Protein AF-A0A9D8RBS9-F1 (afdb_monomer_lite)

Sequence (217 aa):
MKRKCLFIVLLALVSQTLHAQKPSIDSVKVCGYYIQEFVKEEIREVYESNLNRKRGKSYKLIIDFSKRDHVVITKLNGEALVKDDVDVLEFNEYIRPCSEESDTILVFPENINASLFKMNGIGIKDLAKLDYTKSNALQFSPYYESKDKKKLFKCFYFEGKATIRDVSSLDSKYNEMLISIFCIGKVSSKRRVMVIEDITYYTPYKLIGSHHVWLPQ

Structure (mmCIF, N/CA/C/O backbone):
data_AF-A0A9D8RBS9-F1
#
_entry.id   AF-A0A9D8RBS9-F1
#
loop_
_atom_site.group_PDB
_atom_site.id
_atom_site.type_symbol
_atom_site.label_atom_id
_atom_site.label_alt_id
_atom_site.label_comp_id
_atom_site.label_asym_id
_atom_site.label_entity_id
_atom_site.label_seq_id
_atom_site.pdbx_PDB_ins_code
_atom_site.Cartn_x
_atom_site.Cartn_y
_atom_site.Cartn_z
_atom_site.occupancy
_atom_site.B_iso_or_equiv
_atom_site.auth_seq_id
_atom_site.auth_comp_id
_atom_site.auth_asym_id
_atom_site.auth_atom_id
_atom_site.pdbx_PDB_model_num
ATOM 1 N N . MET A 1 1 ? 50.192 13.707 -35.565 1.00 49.00 1 MET A N 1
ATOM 2 C CA . MET A 1 1 ? 49.325 12.519 -35.347 1.00 49.00 1 MET A CA 1
ATOM 3 C C . MET A 1 1 ? 48.984 12.235 -33.880 1.00 49.00 1 MET A C 1
ATOM 5 O O . MET A 1 1 ? 47.819 11.983 -33.612 1.00 49.00 1 MET A O 1
ATOM 9 N N . LYS A 1 2 ? 49.915 12.340 -32.915 1.00 49.66 2 LYS A N 1
ATOM 10 C CA . LYS A 1 2 ? 49.686 11.943 -31.503 1.00 49.66 2 LYS A CA 1
ATOM 11 C C . LYS A 1 2 ? 48.545 12.676 -30.759 1.00 49.66 2 LYS A C 1
ATOM 13 O O . LYS A 1 2 ? 47.828 12.046 -29.993 1.00 49.66 2 LYS A O 1
ATOM 18 N N . ARG A 1 3 ? 48.314 13.973 -31.019 1.00 51.59 3 ARG A N 1
ATOM 19 C CA . ARG A 1 3 ? 47.245 14.756 -30.351 1.00 51.59 3 ARG A CA 1
ATOM 20 C C . ARG A 1 3 ? 45.819 14.369 -30.775 1.00 51.59 3 ARG A C 1
ATOM 22 O O . ARG A 1 3 ? 44.909 14.472 -29.964 1.00 51.59 3 ARG A O 1
ATOM 29 N N . LYS A 1 4 ? 45.624 13.895 -32.014 1.00 50.03 4 LYS A N 1
ATOM 30 C CA . LYS A 1 4 ? 44.300 13.482 -32.518 1.00 50.03 4 LYS A CA 1
ATOM 31 C C . LYS A 1 4 ? 43.870 12.127 -31.941 1.00 50.03 4 LYS A C 1
ATOM 33 O O . LYS A 1 4 ? 42.715 11.982 -31.564 1.00 50.03 4 LYS A O 1
ATOM 38 N N . CYS A 1 5 ? 44.803 11.182 -31.777 1.00 53.50 5 CYS A N 1
ATOM 39 C CA . CYS A 1 5 ? 44.513 9.900 -31.121 1.00 53.50 5 CYS A CA 1
ATOM 40 C C . CYS A 1 5 ? 44.144 10.070 -29.643 1.00 53.50 5 CYS A C 1
ATOM 42 O O . CYS A 1 5 ? 43.209 9.427 -29.186 1.00 53.50 5 CYS A O 1
ATOM 44 N N . LEU A 1 6 ? 44.819 10.968 -28.912 1.00 59.16 6 LEU A N 1
ATOM 45 C CA . LEU A 1 6 ? 44.505 11.223 -27.500 1.00 59.16 6 LEU A CA 1
ATOM 46 C C . LEU A 1 6 ? 43.062 11.727 -27.315 1.00 59.16 6 LEU A C 1
ATOM 48 O O . LEU A 1 6 ? 42.370 11.300 -26.398 1.00 59.16 6 LEU A O 1
ATOM 52 N N . PHE A 1 7 ? 42.593 12.590 -28.221 1.00 62.91 7 PHE A N 1
ATOM 53 C CA . PHE A 1 7 ? 41.239 13.148 -28.177 1.00 62.91 7 PHE A CA 1
ATOM 54 C C . PHE A 1 7 ? 40.160 12.099 -28.484 1.00 62.91 7 PHE A C 1
ATOM 56 O O . PHE A 1 7 ? 39.119 12.076 -27.836 1.00 62.91 7 PHE A O 1
ATOM 63 N N . ILE A 1 8 ? 40.430 11.191 -29.428 1.00 66.00 8 ILE A N 1
ATOM 64 C CA . ILE A 1 8 ? 39.529 10.079 -29.773 1.00 66.00 8 ILE A CA 1
ATOM 65 C C . ILE A 1 8 ? 39.437 9.074 -28.618 1.00 66.00 8 ILE A C 1
ATOM 67 O O . ILE A 1 8 ? 38.348 8.606 -28.307 1.00 66.00 8 ILE A O 1
ATOM 71 N N . VAL A 1 9 ? 40.554 8.785 -27.943 1.00 61.38 9 VAL A N 1
ATOM 72 C CA . VAL A 1 9 ? 40.574 7.899 -26.768 1.00 61.38 9 VAL A CA 1
ATOM 73 C C . VAL A 1 9 ? 39.816 8.523 -25.593 1.00 61.38 9 VAL A C 1
ATOM 75 O O . VAL A 1 9 ? 39.040 7.832 -24.942 1.00 61.38 9 VAL A O 1
ATOM 78 N N . LEU A 1 10 ? 39.960 9.833 -25.363 1.00 62.88 10 LEU A N 1
ATOM 79 C CA . LEU A 1 10 ? 39.174 10.565 -24.362 1.00 62.88 10 LEU A CA 1
ATOM 80 C C . LEU A 1 10 ? 37.674 10.562 -24.685 1.00 62.88 10 LEU A C 1
ATOM 82 O O . LEU A 1 10 ? 36.873 10.287 -23.801 1.00 62.88 10 LEU A O 1
ATOM 86 N N . LEU A 1 11 ? 37.285 10.797 -25.941 1.00 58.00 11 LEU A N 1
ATOM 87 C CA . LEU A 1 11 ? 35.885 10.711 -26.376 1.00 58.00 11 LEU A CA 1
ATOM 88 C C . LEU A 1 11 ? 35.319 9.293 -26.246 1.00 58.00 11 LEU A C 1
ATOM 90 O O . LEU A 1 11 ? 34.178 9.135 -25.821 1.00 58.00 11 LEU A O 1
ATOM 94 N N . ALA A 1 12 ? 36.110 8.265 -26.562 1.00 50.97 12 ALA A N 1
ATOM 95 C CA . ALA A 1 12 ? 35.713 6.870 -26.396 1.00 50.97 12 ALA A CA 1
ATOM 96 C C . ALA A 1 12 ? 35.544 6.502 -24.913 1.00 50.97 12 ALA A C 1
ATOM 98 O O . ALA A 1 12 ? 34.554 5.868 -24.560 1.00 50.97 12 ALA A O 1
ATOM 99 N N . LEU A 1 13 ? 36.443 6.963 -24.036 1.00 52.03 13 LEU A N 1
ATOM 100 C CA . LEU A 1 13 ? 36.344 6.773 -22.584 1.00 52.03 13 LEU A CA 1
ATOM 101 C C . LEU A 1 13 ? 35.145 7.520 -21.987 1.00 52.03 13 LEU A C 1
ATOM 103 O O . LEU A 1 13 ? 34.419 6.943 -21.187 1.00 52.03 13 LEU A O 1
ATOM 107 N N . VAL A 1 14 ? 34.885 8.763 -22.412 1.00 50.06 14 VAL A N 1
ATOM 108 C CA . VAL A 1 14 ? 33.704 9.540 -21.989 1.00 50.06 14 VAL A CA 1
ATOM 109 C C . VAL A 1 14 ? 32.410 8.908 -22.511 1.00 50.06 14 VAL A C 1
ATOM 111 O O . VAL A 1 14 ? 31.410 8.856 -21.802 1.00 50.06 14 VAL A O 1
ATOM 114 N N . SER A 1 15 ? 32.418 8.363 -23.730 1.00 45.31 15 SER A N 1
ATOM 115 C CA . SER A 1 15 ? 31.281 7.613 -24.272 1.00 45.31 15 SER A CA 1
ATOM 116 C C . SER A 1 15 ? 31.048 6.306 -23.514 1.00 45.31 15 SER A C 1
ATOM 118 O O . SER A 1 15 ? 29.896 5.934 -23.309 1.00 45.31 15 SER A O 1
ATOM 120 N N . GLN A 1 16 ? 32.109 5.614 -23.088 1.00 40.62 16 GLN A N 1
ATOM 121 C CA . GLN A 1 16 ? 32.013 4.397 -22.280 1.00 40.62 16 GLN A CA 1
ATOM 122 C C . GLN A 1 16 ? 31.529 4.693 -20.858 1.00 40.62 16 GLN A C 1
ATOM 124 O O . GLN A 1 16 ? 30.703 3.941 -20.353 1.00 40.62 16 GLN A O 1
ATOM 129 N N . THR A 1 17 ? 31.943 5.801 -20.235 1.00 46.97 17 THR A N 1
ATOM 130 C CA . THR A 1 17 ? 31.412 6.209 -18.923 1.00 46.97 17 THR A CA 1
ATOM 131 C C . THR A 1 17 ? 29.965 6.699 -19.010 1.00 46.97 17 THR A C 1
ATOM 133 O O . THR A 1 17 ? 29.174 6.382 -18.127 1.00 46.97 17 THR A O 1
ATOM 136 N N . LEU A 1 18 ? 29.572 7.375 -20.096 1.00 37.28 18 LEU A N 1
ATOM 137 C CA . LEU A 1 18 ? 28.174 7.749 -20.364 1.00 37.28 18 LEU A CA 1
ATOM 138 C C . LEU A 1 18 ? 27.280 6.534 -20.667 1.00 37.28 18 LEU A C 1
ATOM 140 O O . LEU A 1 18 ? 26.121 6.520 -20.257 1.00 37.28 18 LEU A O 1
ATOM 144 N N . HIS A 1 19 ? 27.791 5.511 -21.363 1.00 34.78 19 HIS A N 1
ATOM 145 C CA . HIS A 1 19 ? 27.060 4.255 -21.586 1.00 34.78 19 HIS A CA 1
ATOM 146 C C . HIS A 1 19 ? 26.989 3.388 -20.324 1.00 34.78 19 HIS A C 1
ATOM 148 O O . HIS A 1 19 ? 25.939 2.815 -20.052 1.00 34.78 19 HIS A O 1
ATOM 154 N N . ALA A 1 20 ? 28.055 3.342 -19.518 1.00 35.88 20 ALA A N 1
ATOM 155 C CA . ALA A 1 20 ? 28.072 2.632 -18.237 1.00 35.88 20 ALA A CA 1
ATOM 156 C C . ALA A 1 20 ? 27.140 3.265 -17.183 1.00 35.88 20 ALA A C 1
ATOM 158 O O . ALA A 1 20 ? 26.771 2.608 -16.216 1.00 35.88 20 ALA A O 1
ATOM 159 N N . GLN A 1 21 ? 26.728 4.524 -17.378 1.00 38.12 21 GLN A N 1
ATOM 160 C CA . GLN A 1 21 ? 25.772 5.234 -16.521 1.00 38.12 21 GLN A CA 1
ATOM 161 C C . GLN A 1 21 ? 24.308 5.122 -16.961 1.00 38.12 21 GLN A C 1
ATOM 163 O O . GLN A 1 21 ? 23.452 5.759 -16.348 1.00 38.12 21 GLN A O 1
ATOM 168 N N . LYS A 1 22 ? 23.973 4.326 -17.984 1.00 36.97 22 LYS A N 1
ATOM 169 C CA . LYS A 1 22 ? 22.580 3.925 -18.211 1.00 36.97 22 LYS A CA 1
ATOM 170 C C . LYS A 1 22 ? 22.336 2.579 -17.531 1.00 36.97 22 LYS A C 1
ATOM 172 O O . LYS A 1 22 ? 22.494 1.554 -18.192 1.00 36.97 22 LYS A O 1
ATOM 177 N N . PRO A 1 23 ? 21.927 2.541 -16.246 1.00 46.16 23 PRO A N 1
ATOM 178 C CA . PRO A 1 23 ? 21.244 1.356 -15.759 1.00 46.16 23 PRO A CA 1
ATOM 179 C C . PRO A 1 23 ? 20.045 1.144 -16.685 1.00 46.16 23 PRO A C 1
ATOM 181 O O . PRO A 1 23 ? 19.311 2.092 -16.977 1.00 46.16 23 PRO A O 1
ATOM 184 N N . SER A 1 24 ? 19.898 -0.062 -17.223 1.00 47.06 24 SER A N 1
ATOM 185 C CA . SER A 1 24 ? 18.727 -0.469 -17.990 1.00 47.06 24 SER A CA 1
ATOM 186 C C . SER A 1 24 ? 17.493 -0.295 -17.102 1.00 47.06 24 SER A C 1
ATOM 188 O O . SER A 1 24 ? 17.218 -1.107 -16.223 1.00 47.06 24 SER A O 1
ATOM 190 N N . ILE A 1 25 ? 16.802 0.835 -17.262 1.00 55.12 25 ILE A N 1
ATOM 191 C CA . ILE A 1 25 ? 15.503 1.101 -16.647 1.00 55.12 25 ILE A CA 1
ATOM 192 C C . ILE A 1 25 ? 14.499 0.300 -17.471 1.00 55.12 25 ILE A C 1
ATOM 194 O O . ILE A 1 25 ? 13.905 0.819 -18.418 1.00 55.12 25 ILE A O 1
ATOM 198 N N . ASP A 1 26 ? 14.351 -0.979 -17.149 1.00 66.19 26 ASP A N 1
ATOM 199 C CA . ASP A 1 26 ? 13.302 -1.796 -17.741 1.00 66.19 26 ASP A CA 1
ATOM 200 C C . ASP A 1 26 ? 11.998 -1.436 -17.028 1.00 66.19 26 ASP A C 1
ATOM 202 O O . ASP A 1 26 ? 11.706 -1.888 -15.918 1.00 66.19 26 ASP A O 1
ATOM 206 N N . SER A 1 27 ? 11.241 -0.528 -17.646 1.00 80.06 27 SER A N 1
ATOM 207 C CA . SER A 1 27 ? 9.886 -0.216 -17.206 1.00 80.06 27 SER A CA 1
ATOM 208 C C . SER A 1 27 ? 8.988 -1.404 -17.540 1.00 80.06 27 SER A C 1
ATOM 210 O O . SER A 1 27 ? 8.802 -1.750 -18.708 1.00 80.06 27 SER A O 1
ATOM 212 N N . VAL A 1 28 ? 8.434 -2.031 -16.510 1.00 83.62 28 VAL A N 1
ATOM 213 C CA . VAL A 1 28 ? 7.571 -3.210 -16.607 1.00 83.62 28 VAL A CA 1
ATOM 214 C C . VAL A 1 28 ? 6.132 -2.838 -16.286 1.00 83.62 28 VAL A C 1
ATOM 216 O O . VAL A 1 28 ? 5.868 -1.973 -15.448 1.00 83.62 28 VAL A O 1
ATOM 219 N N . LYS A 1 29 ? 5.176 -3.494 -16.948 1.00 87.12 29 LYS A N 1
ATOM 220 C CA . LYS A 1 29 ? 3.760 -3.350 -16.593 1.00 87.12 29 LYS A CA 1
ATOM 221 C C . LYS A 1 29 ? 3.490 -4.144 -15.325 1.00 87.12 29 LYS A C 1
ATOM 223 O O . LYS A 1 29 ? 3.883 -5.305 -15.240 1.00 87.12 29 LYS A O 1
ATOM 228 N N . VAL A 1 30 ? 2.787 -3.543 -14.376 1.00 83.88 30 VAL A N 1
ATOM 229 C CA . VAL A 1 30 ? 2.461 -4.178 -13.097 1.00 83.88 30 VAL A CA 1
ATOM 230 C C . VAL A 1 30 ? 0.994 -3.989 -12.758 1.00 83.88 30 VAL A C 1
ATOM 232 O O . VAL A 1 30 ? 0.408 -2.945 -13.043 1.00 83.88 30 VAL A O 1
ATOM 235 N N . CYS A 1 31 ? 0.413 -5.007 -12.137 1.00 87.00 31 CYS A N 1
ATOM 236 C CA . CYS A 1 31 ? -0.877 -4.919 -11.465 1.00 87.00 31 CYS A CA 1
ATOM 237 C C . CYS A 1 31 ? -0.715 -5.437 -10.041 1.00 87.00 31 CYS A C 1
ATOM 239 O O . CYS A 1 31 ? 0.063 -6.368 -9.810 1.00 87.00 31 CYS A O 1
ATOM 241 N N . GLY A 1 32 ? -1.439 -4.861 -9.092 1.00 84.31 32 GLY A N 1
ATOM 242 C CA . GLY A 1 32 ? -1.266 -5.236 -7.700 1.00 84.31 32 GLY A CA 1
ATOM 243 C C . GLY A 1 32 ? -2.173 -4.500 -6.735 1.00 84.31 32 GLY A C 1
ATOM 244 O O . GLY A 1 32 ? -3.115 -3.816 -7.130 1.00 84.31 32 GLY A O 1
ATOM 245 N N . TYR A 1 33 ? -1.861 -4.659 -5.457 1.00 84.44 33 TYR A N 1
ATOM 246 C CA . TYR A 1 33 ? -2.570 -4.048 -4.349 1.00 84.44 33 TYR A CA 1
ATOM 247 C C . TYR A 1 33 ? -1.610 -3.253 -3.485 1.00 84.44 33 TYR A C 1
ATOM 249 O O . TYR A 1 33 ? -0.511 -3.710 -3.166 1.00 84.44 33 TYR A O 1
ATOM 257 N N . TYR A 1 34 ? -2.057 -2.071 -3.086 1.00 87.06 34 TYR A N 1
ATOM 258 C CA . TYR A 1 34 ? -1.484 -1.359 -1.957 1.00 87.06 34 TYR A CA 1
ATOM 259 C C . TYR A 1 34 ? -2.413 -1.566 -0.763 1.00 87.06 34 TYR A C 1
ATOM 261 O O . TYR A 1 34 ? -3.626 -1.382 -0.891 1.00 87.06 34 TYR A O 1
ATOM 269 N N . ILE A 1 35 ? -1.856 -1.976 0.372 1.00 84.81 35 ILE A N 1
ATOM 270 C CA . ILE A 1 35 ? -2.601 -2.392 1.562 1.00 84.81 35 ILE A CA 1
ATOM 271 C C . ILE A 1 35 ? -2.052 -1.631 2.767 1.00 84.81 35 ILE A C 1
ATOM 273 O O . ILE A 1 35 ? -0.845 -1.608 2.985 1.00 84.81 35 ILE A O 1
ATOM 277 N N . GLN A 1 36 ? -2.941 -1.048 3.564 1.00 87.62 36 GLN A N 1
ATOM 278 C CA . GLN A 1 36 ? -2.629 -0.492 4.877 1.00 87.62 36 GLN A CA 1
ATOM 279 C C . GLN A 1 36 ? -3.292 -1.332 5.950 1.00 87.62 36 GLN A C 1
ATOM 281 O O . GLN A 1 36 ? -4.515 -1.460 5.960 1.00 87.62 36 GLN A O 1
ATOM 286 N N . GLU A 1 37 ? -2.496 -1.868 6.860 1.00 86.31 37 GLU A N 1
ATOM 287 C CA . GLU A 1 37 ? -2.956 -2.598 8.030 1.00 86.31 37 GLU A CA 1
ATOM 288 C C . GLU A 1 37 ? -2.966 -1.691 9.263 1.00 86.31 37 GLU A C 1
ATOM 290 O O . GLU A 1 37 ? -2.031 -0.926 9.492 1.00 86.31 37 GLU A O 1
ATOM 295 N N . PHE A 1 38 ? -4.000 -1.833 10.087 1.00 88.94 38 PHE A N 1
ATOM 296 C CA . PHE A 1 38 ? -4.220 -1.111 11.334 1.00 88.94 38 PHE A CA 1
ATOM 297 C C . PHE A 1 38 ? -4.523 -2.080 12.479 1.00 88.94 38 PHE A C 1
ATOM 299 O O . PHE A 1 38 ? -5.116 -3.148 12.283 1.00 88.94 38 PHE A O 1
ATOM 306 N N . VAL A 1 39 ? -4.177 -1.683 13.704 1.00 89.69 39 VAL A N 1
ATOM 307 C CA . VAL A 1 39 ? -4.688 -2.334 14.918 1.00 89.69 39 VAL A CA 1
ATOM 308 C C . VAL A 1 39 ? -6.158 -1.950 15.088 1.00 89.69 39 VAL A C 1
ATOM 310 O O . VAL A 1 39 ? -6.492 -0.769 15.172 1.00 89.69 39 VAL A O 1
ATOM 313 N N . LYS A 1 40 ? -7.056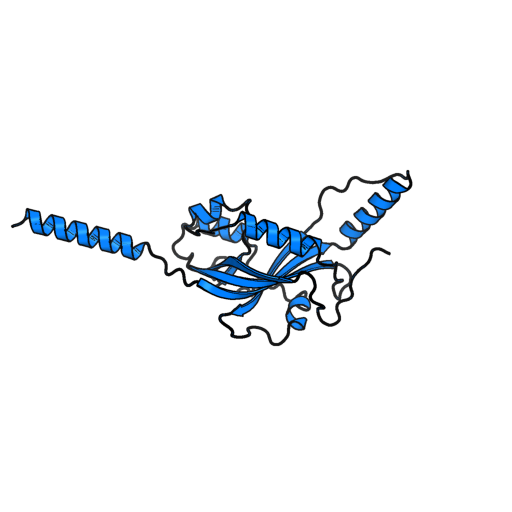 -2.939 15.131 1.00 90.56 40 LYS A N 1
ATOM 314 C CA . LYS A 1 40 ? -8.503 -2.689 15.176 1.00 90.56 40 LYS A CA 1
ATOM 315 C C . LYS A 1 40 ? -8.922 -1.914 16.422 1.00 90.56 40 LYS A C 1
ATOM 317 O O . LYS A 1 40 ? -9.779 -1.038 16.340 1.00 90.56 40 LYS A O 1
ATOM 322 N N . GLU A 1 41 ? -8.334 -2.245 17.562 1.00 89.62 41 GLU A N 1
ATOM 323 C CA . GLU A 1 41 ? -8.608 -1.629 18.855 1.00 89.62 41 GLU A CA 1
ATOM 324 C C . GLU A 1 41 ? -8.324 -0.126 18.821 1.00 89.62 41 GLU A C 1
ATOM 326 O O . GLU A 1 41 ? -9.184 0.651 19.223 1.00 89.62 41 GLU A O 1
ATOM 331 N N . GLU A 1 42 ? -7.199 0.299 18.241 1.00 90.25 42 GLU A N 1
ATOM 332 C CA . GLU A 1 42 ? -6.865 1.723 18.127 1.00 90.25 42 GLU A CA 1
ATOM 333 C C . GLU A 1 42 ? -7.887 2.469 17.247 1.00 90.25 42 GLU A C 1
ATOM 335 O O . GLU A 1 42 ? -8.354 3.554 17.602 1.00 90.25 42 GLU A O 1
ATOM 340 N N . ILE A 1 43 ? -8.305 1.862 16.126 1.00 89.94 43 ILE A N 1
ATOM 341 C CA . ILE A 1 43 ? -9.353 2.425 15.261 1.00 89.94 43 ILE A CA 1
ATOM 342 C C . ILE A 1 43 ? -10.673 2.553 16.032 1.00 89.94 43 ILE A C 1
ATOM 344 O O . ILE A 1 43 ? -11.315 3.606 15.984 1.00 89.94 43 ILE A O 1
ATOM 348 N N . ARG A 1 44 ? -11.074 1.512 16.773 1.00 89.56 44 ARG A N 1
ATOM 349 C CA . ARG A 1 44 ? -12.293 1.521 17.597 1.00 89.56 44 ARG A CA 1
ATOM 350 C C . ARG A 1 44 ? -12.250 2.639 18.639 1.00 89.56 44 ARG A C 1
ATOM 352 O O . ARG A 1 44 ? -13.212 3.400 18.731 1.00 89.56 44 ARG A O 1
ATOM 359 N N . GLU A 1 45 ? -11.142 2.785 19.362 1.00 89.25 45 GLU A N 1
ATOM 360 C CA . GLU A 1 45 ? -10.974 3.836 20.371 1.00 89.25 45 GLU A CA 1
ATOM 361 C C . GLU A 1 45 ? -11.170 5.241 19.782 1.00 89.25 45 GLU A C 1
ATOM 363 O O . GLU A 1 45 ? -11.775 6.106 20.422 1.00 89.25 45 GLU A O 1
ATOM 368 N N . VAL A 1 46 ? -10.744 5.477 18.536 1.00 88.06 46 VAL A N 1
ATOM 369 C CA . VAL A 1 46 ? -11.000 6.761 17.866 1.00 88.06 46 VAL A CA 1
ATOM 370 C C . VAL A 1 46 ? -12.459 6.976 17.529 1.00 88.06 46 VAL A C 1
ATOM 372 O O . VAL A 1 46 ? -12.967 8.087 17.715 1.00 88.06 46 VAL 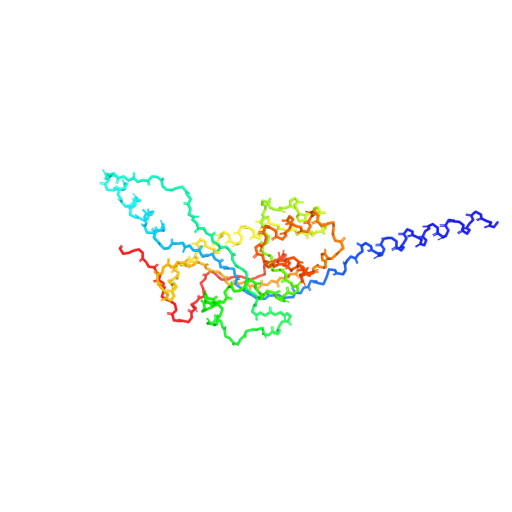A O 1
ATOM 375 N N . TYR A 1 47 ? -13.156 5.949 17.052 1.00 88.19 47 TYR A N 1
ATOM 376 C CA . TYR A 1 47 ? -14.591 6.061 16.817 1.00 88.19 47 TYR A CA 1
ATOM 377 C C . TYR A 1 47 ? -15.341 6.373 18.116 1.00 88.19 47 TYR A C 1
ATOM 379 O O . TYR A 1 47 ? -16.137 7.316 18.150 1.00 88.19 47 TYR A O 1
ATOM 387 N N . GLU A 1 48 ? -15.034 5.658 19.197 1.00 89.75 48 GLU A N 1
ATOM 388 C CA . GLU A 1 48 ? -15.629 5.884 20.516 1.00 89.75 48 GLU A CA 1
ATOM 389 C C . GLU A 1 48 ? -15.322 7.285 21.054 1.00 89.75 48 GLU A C 1
ATOM 391 O O . GLU A 1 48 ? -16.225 7.996 21.503 1.00 89.75 48 GLU A O 1
ATOM 396 N N . SER A 1 49 ? -14.070 7.731 20.945 1.00 89.25 49 SER A N 1
ATOM 397 C CA . SER A 1 49 ? -13.658 9.066 21.373 1.00 89.25 49 SER A CA 1
ATOM 398 C C . SER A 1 49 ? -14.372 10.171 20.583 1.00 89.25 49 SER A C 1
ATOM 400 O O . SER A 1 49 ? -14.902 11.124 21.162 1.00 89.25 49 SER A O 1
ATOM 402 N N . ASN A 1 50 ? -14.492 10.016 19.261 1.00 88.69 50 ASN A N 1
ATOM 403 C CA . ASN A 1 50 ? -15.227 10.947 18.405 1.00 88.69 50 ASN A CA 1
ATOM 404 C C . ASN A 1 50 ? -16.726 10.996 18.737 1.00 88.69 50 ASN A C 1
ATOM 406 O O . ASN A 1 50 ? -17.327 12.076 18.717 1.00 88.69 50 ASN A O 1
ATOM 410 N N . LEU A 1 51 ? -17.335 9.850 19.055 1.00 89.62 51 LEU A N 1
ATOM 411 C CA . LEU A 1 51 ? -18.724 9.776 19.509 1.00 89.62 51 LEU A CA 1
ATOM 412 C C . LEU A 1 51 ? -18.904 10.457 20.866 1.00 89.62 51 LEU A C 1
ATOM 414 O O . LEU A 1 51 ? -19.846 11.232 21.035 1.00 89.62 51 LEU A O 1
ATOM 418 N N . ASN A 1 52 ? -17.997 10.220 21.814 1.00 91.94 52 ASN A N 1
ATOM 419 C CA . ASN A 1 52 ? -18.019 10.868 23.122 1.00 91.94 52 ASN A CA 1
ATOM 420 C C . ASN A 1 52 ? -17.889 12.386 23.000 1.00 91.94 52 ASN A C 1
ATOM 422 O O . ASN A 1 52 ? -18.707 13.099 23.580 1.00 91.94 52 ASN A O 1
ATOM 426 N N . ARG A 1 53 ? -16.971 12.877 22.157 1.00 90.88 53 ARG A N 1
ATOM 427 C CA . ARG A 1 53 ? -16.830 14.308 21.857 1.00 90.88 53 ARG A CA 1
ATOM 428 C C . ARG A 1 53 ? -18.137 14.915 21.348 1.00 90.88 53 ARG A C 1
ATOM 430 O O . ARG A 1 53 ? -18.579 15.936 21.863 1.00 90.88 53 ARG A O 1
ATOM 437 N N . LYS A 1 54 ? -18.792 14.271 20.374 1.00 91.88 54 LYS A N 1
ATOM 438 C CA . LYS A 1 54 ? -20.093 14.726 19.841 1.00 91.88 54 LYS A CA 1
ATOM 439 C C . LYS A 1 54 ? -21.211 14.700 20.888 1.00 91.88 54 LYS A C 1
ATOM 441 O O . LYS A 1 54 ? -22.140 15.491 20.803 1.00 91.88 54 LYS A O 1
ATOM 446 N N . ARG A 1 55 ? -21.126 13.793 21.862 1.00 94.00 55 ARG A N 1
ATOM 447 C CA . ARG A 1 55 ? -22.091 13.636 22.961 1.00 94.00 55 ARG A CA 1
ATOM 448 C C . ARG A 1 55 ? -21.770 14.508 24.183 1.00 94.00 55 ARG A C 1
ATOM 450 O O . ARG A 1 55 ? -22.457 14.375 25.189 1.00 94.00 55 ARG A O 1
ATOM 457 N N . GLY A 1 56 ? -20.727 15.343 24.137 1.00 92.88 56 GLY A N 1
ATOM 458 C CA . GLY A 1 56 ? -20.286 16.150 25.282 1.00 92.88 56 GLY A CA 1
ATOM 459 C C . GLY A 1 56 ? -19.724 15.330 26.451 1.00 92.88 56 GLY A C 1
ATOM 460 O O . GLY A 1 56 ? -19.687 15.810 27.580 1.00 92.88 56 GLY A O 1
ATOM 461 N N . LYS A 1 57 ? -19.314 14.080 26.204 1.00 94.69 57 LYS A N 1
ATOM 462 C CA . LYS A 1 57 ? -18.692 13.195 27.197 1.00 94.69 57 LYS A CA 1
ATOM 463 C C . LYS A 1 57 ? -17.172 13.355 27.188 1.00 94.69 57 LYS A C 1
ATOM 465 O O . LYS A 1 57 ? -16.604 13.832 26.209 1.00 94.69 57 LYS A O 1
ATOM 470 N N . SER A 1 58 ? -16.517 12.900 28.259 1.00 89.44 58 SER A N 1
ATOM 471 C CA . SER A 1 58 ? -15.052 12.808 28.316 1.00 89.44 58 SER A CA 1
ATOM 472 C C . SER A 1 58 ? -14.512 11.963 27.158 1.00 89.44 58 SER A C 1
ATOM 474 O O . SER A 1 58 ? -15.083 10.923 26.820 1.00 89.44 58 SER A O 1
ATOM 476 N N . TYR A 1 59 ? -13.433 12.428 26.534 1.00 89.88 59 TYR A N 1
ATOM 477 C CA . TYR A 1 59 ? -12.855 11.828 25.336 1.00 89.88 59 TYR A CA 1
ATOM 478 C C . TYR A 1 59 ? -11.330 11.990 25.327 1.00 89.88 59 TYR A C 1
ATOM 480 O O . TYR A 1 59 ? -10.782 12.850 26.018 1.00 89.88 59 TYR A O 1
ATOM 488 N N . LYS A 1 60 ? -10.641 11.158 24.539 1.00 84.56 60 LYS A N 1
ATOM 489 C CA . LYS A 1 60 ? -9.181 11.203 24.358 1.00 84.56 60 LYS A CA 1
ATOM 490 C C . LYS A 1 60 ? -8.829 11.728 22.967 1.00 84.56 60 LYS A C 1
ATOM 492 O O . LYS A 1 60 ? -9.379 11.264 21.971 1.00 84.56 60 LYS A O 1
ATOM 497 N N . LEU A 1 61 ? -7.889 12.663 22.876 1.00 77.12 61 LEU A N 1
ATOM 498 C CA . LEU A 1 61 ? -7.303 13.045 21.590 1.00 77.12 61 LEU A CA 1
ATOM 499 C C . LEU A 1 61 ? -6.301 11.966 21.177 1.00 77.12 61 LEU A C 1
ATOM 501 O O . LEU A 1 61 ? -5.215 11.880 21.741 1.00 77.12 61 LEU A O 1
ATOM 505 N N . ILE A 1 62 ? -6.693 11.128 20.224 1.00 76.06 62 ILE A N 1
ATOM 506 C CA . ILE A 1 62 ? -5.815 10.128 19.614 1.00 76.06 62 ILE A CA 1
ATOM 507 C C . ILE A 1 62 ? -5.357 10.722 18.284 1.00 76.06 62 ILE A C 1
ATOM 509 O O . ILE A 1 62 ? -6.192 11.113 17.465 1.00 76.06 62 ILE A O 1
ATOM 513 N N . ILE A 1 63 ? -4.043 10.874 18.134 1.00 66.50 63 ILE A N 1
ATOM 514 C CA . ILE A 1 63 ? -3.428 11.635 17.039 1.00 66.50 63 ILE A CA 1
ATOM 515 C C . ILE A 1 63 ? -2.885 10.690 15.964 1.00 66.50 63 ILE A C 1
ATOM 517 O O . ILE A 1 63 ? -3.059 10.976 14.785 1.00 66.50 63 ILE A O 1
ATOM 521 N N . ASP A 1 64 ? -2.331 9.543 16.367 1.00 73.62 64 ASP A N 1
ATOM 522 C CA . ASP A 1 64 ? -1.710 8.576 15.464 1.00 73.62 64 ASP A CA 1
ATOM 523 C C . ASP A 1 64 ? -2.130 7.139 15.780 1.00 73.62 64 ASP A C 1
ATOM 525 O O . ASP A 1 64 ? -2.394 6.787 16.932 1.00 73.62 64 ASP A O 1
ATOM 529 N N . PHE A 1 65 ? -2.158 6.316 14.730 1.00 79.81 65 PHE A N 1
ATOM 530 C CA . PHE A 1 65 ? -2.398 4.878 14.801 1.00 79.81 65 PHE A CA 1
ATOM 531 C C . PHE A 1 65 ? -1.169 4.121 14.326 1.00 79.81 65 PHE A C 1
ATOM 533 O O . PHE A 1 65 ? -0.500 4.526 13.369 1.00 79.81 65 PHE A O 1
ATOM 540 N N . SER A 1 66 ? -0.940 2.967 14.933 1.00 82.88 66 SER A N 1
ATOM 541 C CA . SER A 1 66 ? 0.011 1.987 14.444 1.00 82.88 66 SER A CA 1
ATOM 542 C C . SER A 1 66 ? -0.479 1.458 13.096 1.00 82.88 66 SER A C 1
ATOM 544 O O . SER A 1 66 ? -1.484 0.744 13.019 1.00 82.88 66 SER A O 1
ATOM 546 N N . LYS A 1 67 ? 0.243 1.798 12.024 1.00 83.56 67 LYS A N 1
ATOM 547 C CA . LYS A 1 67 ? -0.045 1.326 10.665 1.00 83.56 67 LYS A CA 1
ATOM 548 C C . LYS A 1 67 ? 1.145 0.599 10.049 1.00 83.56 67 LYS A C 1
ATOM 550 O O . LYS A 1 67 ? 2.296 0.925 10.342 1.00 83.56 67 LYS A O 1
ATOM 555 N N . ARG A 1 68 ? 0.862 -0.372 9.180 1.00 81.31 68 ARG A N 1
ATOM 556 C CA . ARG A 1 68 ? 1.858 -1.050 8.339 1.00 81.31 68 ARG A CA 1
ATOM 557 C C . ARG A 1 68 ? 1.398 -1.037 6.891 1.00 81.31 68 ARG A C 1
ATOM 559 O O . ARG A 1 68 ? 0.267 -1.419 6.605 1.00 81.31 68 ARG A O 1
ATOM 566 N N . ASP A 1 69 ? 2.280 -0.601 6.003 1.00 81.50 69 ASP A N 1
ATOM 567 C CA . ASP A 1 69 ? 1.992 -0.497 4.578 1.00 81.50 69 ASP A CA 1
ATOM 568 C C . ASP A 1 69 ? 2.621 -1.678 3.826 1.00 81.50 69 ASP A C 1
ATOM 570 O O . ASP A 1 69 ? 3.757 -2.079 4.091 1.00 81.50 69 ASP A O 1
ATOM 574 N N . HIS A 1 70 ? 1.877 -2.235 2.874 1.00 77.12 70 HIS A N 1
ATOM 575 C CA . HIS A 1 70 ? 2.284 -3.381 2.072 1.00 77.12 70 HIS A CA 1
ATOM 576 C C . HIS A 1 70 ? 1.961 -3.154 0.598 1.00 77.12 70 HIS A C 1
ATOM 578 O O . HIS A 1 70 ? 0.941 -2.560 0.242 1.00 77.12 70 HIS A O 1
ATOM 584 N N . VAL A 1 71 ? 2.824 -3.681 -0.268 1.00 78.56 71 VAL A N 1
ATOM 585 C CA . VAL A 1 71 ? 2.625 -3.700 -1.717 1.00 78.56 71 VAL A CA 1
ATOM 586 C C . VAL A 1 71 ? 2.710 -5.140 -2.184 1.00 78.56 71 VAL A C 1
ATOM 588 O O . VAL A 1 71 ? 3.695 -5.821 -1.907 1.00 78.56 71 VAL A O 1
ATOM 591 N N . VAL A 1 72 ? 1.695 -5.592 -2.913 1.00 76.81 72 VAL A N 1
ATOM 592 C CA . VAL A 1 72 ? 1.652 -6.940 -3.483 1.00 76.81 72 VAL A CA 1
ATOM 593 C C . VAL A 1 72 ? 1.447 -6.830 -4.984 1.00 76.81 72 VAL A C 1
ATOM 595 O O . VAL A 1 72 ? 0.466 -6.240 -5.429 1.00 76.81 72 VAL A O 1
ATOM 598 N N . ILE A 1 73 ? 2.358 -7.401 -5.772 1.00 77.25 73 ILE A N 1
ATOM 599 C CA . ILE A 1 73 ? 2.213 -7.489 -7.229 1.00 77.25 73 ILE A CA 1
ATOM 600 C C . ILE A 1 73 ? 1.536 -8.812 -7.573 1.00 77.25 73 ILE A C 1
ATOM 602 O O . ILE A 1 73 ? 2.016 -9.877 -7.198 1.00 77.25 73 ILE A O 1
ATOM 606 N N . THR A 1 74 ? 0.427 -8.738 -8.302 1.00 74.38 74 THR A N 1
ATOM 607 C CA . THR A 1 74 ? -0.351 -9.905 -8.737 1.00 74.38 74 THR A CA 1
ATOM 608 C C . THR A 1 74 ? -0.127 -10.238 -10.201 1.00 74.38 74 THR A C 1
ATOM 610 O O . THR A 1 74 ? -0.289 -11.393 -10.591 1.00 74.38 74 THR A O 1
ATOM 613 N N . LYS A 1 75 ? 0.269 -9.252 -11.019 1.00 76.94 75 LYS A N 1
ATOM 614 C CA . LYS A 1 75 ? 0.638 -9.462 -12.423 1.00 76.94 75 LYS A CA 1
ATOM 615 C C . LYS A 1 75 ? 1.868 -8.652 -12.803 1.00 76.94 75 LYS A C 1
ATOM 617 O O . LYS A 1 75 ? 1.965 -7.475 -12.452 1.00 76.94 75 LYS A O 1
ATOM 622 N N . LEU A 1 76 ? 2.751 -9.259 -13.588 1.00 78.31 76 LEU A N 1
ATOM 623 C CA . LEU A 1 76 ? 3.954 -8.638 -14.137 1.00 78.31 76 LEU A CA 1
ATOM 624 C C . LEU A 1 76 ? 4.001 -8.893 -15.645 1.00 78.31 76 LEU A C 1
ATOM 626 O O . LEU A 1 76 ? 3.933 -10.031 -16.085 1.00 78.31 76 LEU A O 1
ATOM 630 N N . ASN A 1 77 ? 4.063 -7.835 -16.455 1.00 78.12 77 ASN A N 1
ATOM 631 C CA . ASN A 1 77 ? 4.046 -7.911 -17.923 1.00 78.12 77 ASN A CA 1
ATOM 632 C C . ASN A 1 77 ? 2.897 -8.754 -18.520 1.00 78.12 77 ASN A C 1
ATOM 634 O O . ASN A 1 77 ? 3.006 -9.272 -19.626 1.00 78.12 77 ASN A O 1
ATOM 638 N N . GLY A 1 78 ? 1.764 -8.827 -17.818 1.00 74.81 78 GLY A N 1
ATOM 639 C CA . GLY A 1 78 ? 0.594 -9.612 -18.225 1.00 74.81 78 GLY A CA 1
ATOM 640 C C . GLY A 1 78 ? 0.587 -11.050 -17.702 1.00 74.81 78 GLY A C 1
ATOM 641 O O . GLY A 1 78 ? -0.457 -11.694 -17.760 1.00 74.81 78 GLY A O 1
ATOM 642 N N . GLU A 1 79 ? 1.690 -11.527 -17.127 1.00 71.94 79 GLU A N 1
ATOM 643 C CA . GLU A 1 79 ? 1.770 -12.832 -16.474 1.00 71.94 79 GLU A CA 1
ATOM 644 C C . GLU A 1 79 ? 1.248 -12.740 -15.039 1.00 71.94 79 GLU A C 1
ATOM 646 O O . GLU A 1 79 ? 1.624 -11.840 -14.284 1.00 71.94 79 GLU A O 1
ATOM 651 N N . ALA A 1 80 ? 0.356 -13.657 -14.663 1.00 71.38 80 ALA A N 1
ATOM 652 C CA . ALA A 1 80 ? -0.171 -13.741 -13.307 1.00 71.38 80 ALA A CA 1
ATOM 653 C C . ALA A 1 80 ? 0.856 -14.397 -12.372 1.00 71.38 80 ALA A C 1
ATOM 655 O O . ALA A 1 80 ? 1.349 -15.487 -12.650 1.00 71.38 80 ALA A O 1
ATOM 656 N N . LEU A 1 81 ? 1.152 -13.732 -11.254 1.00 66.81 81 LEU A N 1
ATOM 657 C CA . LEU A 1 81 ? 2.048 -14.224 -10.201 1.00 66.81 81 LEU A CA 1
ATOM 658 C C . LEU A 1 81 ? 1.292 -14.961 -9.089 1.00 66.81 81 LEU A C 1
ATOM 660 O O . LEU A 1 81 ? 1.880 -15.747 -8.350 1.00 66.81 81 LEU A O 1
ATOM 664 N N . VAL A 1 82 ? -0.009 -14.698 -8.967 1.00 66.81 82 VAL A N 1
ATOM 665 C CA . VAL A 1 82 ? -0.912 -15.318 -7.991 1.00 66.81 82 VAL A CA 1
ATOM 666 C C . VAL A 1 82 ? -2.075 -15.984 -8.715 1.00 66.81 82 VAL A C 1
ATOM 668 O O . VAL A 1 82 ? -2.443 -15.573 -9.818 1.00 66.81 82 VAL A O 1
ATOM 671 N N . LYS A 1 83 ? -2.635 -17.031 -8.101 1.00 60.50 83 LYS A N 1
ATOM 672 C CA . LYS A 1 83 ? -3.743 -17.795 -8.684 1.00 60.50 83 LYS A CA 1
ATOM 673 C C . LYS A 1 83 ? -5.078 -17.069 -8.537 1.00 60.50 83 LYS A C 1
ATOM 675 O O . LYS A 1 83 ? -5.858 -17.097 -9.485 1.00 60.50 83 LYS A O 1
ATOM 680 N N . ASP A 1 84 ? -5.314 -16.408 -7.402 1.00 65.25 84 ASP A N 1
ATOM 681 C CA . ASP A 1 84 ? -6.527 -15.624 -7.161 1.00 65.25 84 ASP A CA 1
ATOM 682 C C . ASP A 1 84 ? -6.246 -14.362 -6.318 1.00 65.25 84 ASP A C 1
ATOM 684 O O . ASP A 1 84 ? -5.293 -14.298 -5.541 1.00 65.25 84 ASP A O 1
ATOM 688 N N . ASP A 1 85 ? -7.104 -13.352 -6.457 1.00 61.44 85 ASP A N 1
ATOM 689 C CA . ASP A 1 85 ? -7.098 -12.120 -5.663 1.00 61.44 85 ASP A CA 1
ATOM 690 C C . ASP A 1 85 ? -7.449 -12.386 -4.185 1.00 61.44 85 ASP A C 1
ATOM 692 O O . ASP A 1 85 ? -7.108 -11.588 -3.313 1.00 61.44 85 ASP A O 1
ATOM 696 N N . VAL A 1 86 ? -8.125 -13.503 -3.887 1.00 58.53 86 VAL A N 1
ATOM 697 C CA . VAL A 1 86 ? -8.426 -13.940 -2.512 1.00 58.53 86 VAL A CA 1
ATOM 698 C C . VAL A 1 86 ? -7.143 -14.287 -1.760 1.00 58.53 86 VAL A C 1
ATOM 700 O O . VAL A 1 86 ? -6.978 -13.851 -0.619 1.00 58.53 86 VAL A O 1
ATOM 703 N N . ASP A 1 87 ? -6.200 -14.967 -2.421 1.00 57.09 87 ASP A N 1
ATOM 704 C CA . ASP A 1 87 ? -4.917 -15.347 -1.823 1.00 57.09 87 ASP A CA 1
ATOM 705 C C . ASP A 1 87 ? -4.196 -14.106 -1.280 1.00 57.09 87 ASP A C 1
ATOM 707 O O . ASP A 1 87 ? -3.705 -14.133 -0.155 1.00 57.09 87 ASP A O 1
ATOM 711 N N . VAL A 1 88 ? -4.244 -12.987 -2.024 1.00 59.47 88 VAL A N 1
ATOM 712 C CA . VAL A 1 88 ? -3.577 -11.692 -1.754 1.00 59.47 88 VAL A CA 1
ATOM 713 C C . VAL A 1 88 ? -3.881 -11.106 -0.370 1.00 59.47 88 VAL A C 1
ATOM 715 O O . VAL A 1 88 ? -3.022 -10.429 0.191 1.00 59.47 88 VAL A O 1
ATOM 718 N N . LEU A 1 89 ? -5.072 -11.349 0.189 1.00 56.91 89 LEU A N 1
ATOM 719 C CA . LEU A 1 89 ? -5.483 -10.806 1.497 1.00 56.91 89 LEU A CA 1
ATOM 720 C C . LEU A 1 89 ? -5.594 -11.862 2.595 1.00 56.91 89 LEU A C 1
ATOM 722 O O . LEU A 1 89 ? -5.555 -11.522 3.777 1.00 56.91 89 LEU A O 1
ATOM 726 N N . GLU A 1 90 ? -5.628 -13.144 2.226 1.00 54.38 90 GLU A N 1
ATOM 727 C CA . GLU A 1 90 ? -5.351 -14.240 3.158 1.00 54.38 90 GLU A CA 1
ATOM 728 C C . GLU A 1 90 ? -3.863 -14.331 3.545 1.00 54.38 90 GLU A C 1
ATOM 730 O O . GLU A 1 90 ? -3.527 -14.966 4.545 1.00 54.38 90 GLU A O 1
ATOM 735 N N . PHE A 1 91 ? -2.986 -13.610 2.834 1.00 51.56 91 PHE A N 1
ATOM 736 C CA . PHE A 1 91 ? -1.550 -13.427 3.101 1.00 51.56 91 PHE A CA 1
ATOM 737 C C . PHE A 1 91 ? -1.190 -12.845 4.486 1.00 51.56 91 PHE A C 1
ATOM 739 O O . PHE A 1 91 ? -0.031 -12.514 4.717 1.00 51.56 91 PHE A O 1
ATOM 746 N N . ASN A 1 92 ? -2.113 -12.765 5.447 1.00 43.88 92 ASN A N 1
ATOM 747 C CA . ASN A 1 92 ? -1.825 -12.318 6.812 1.00 43.88 92 ASN A CA 1
ATOM 748 C C . ASN A 1 92 ? -1.016 -13.355 7.633 1.00 43.88 92 ASN A C 1
ATOM 750 O O . ASN A 1 92 ? -0.244 -12.976 8.508 1.00 43.88 92 ASN A O 1
ATOM 754 N N . GLU A 1 93 ? -1.069 -14.654 7.300 1.00 38.12 93 GLU A N 1
ATOM 755 C CA . GLU A 1 93 ? -0.124 -15.644 7.868 1.00 38.12 93 GLU A CA 1
ATOM 756 C C . GLU A 1 93 ? 1.258 -15.619 7.180 1.00 38.12 93 GLU A C 1
ATOM 758 O O . GLU A 1 93 ? 2.236 -16.158 7.702 1.00 38.12 93 GLU A O 1
ATOM 763 N N . TYR A 1 94 ? 1.367 -14.941 6.029 1.00 32.78 94 TYR A N 1
ATOM 764 C CA . TYR A 1 94 ? 2.546 -14.940 5.162 1.00 32.78 94 TYR A CA 1
ATOM 765 C C . TYR A 1 94 ? 2.912 -13.559 4.609 1.00 32.78 94 TYR A C 1
ATOM 767 O O . TYR A 1 94 ? 3.524 -13.472 3.544 1.00 32.78 94 TYR A O 1
ATOM 775 N N . ILE A 1 95 ? 2.780 -12.496 5.407 1.00 40.94 95 ILE A N 1
ATOM 776 C CA . ILE A 1 95 ? 3.732 -11.378 5.312 1.00 40.94 95 ILE A CA 1
ATOM 777 C C . ILE A 1 95 ? 5.078 -11.855 5.893 1.00 40.94 95 ILE A C 1
ATOM 779 O O . ILE A 1 95 ? 5.699 -11.224 6.745 1.00 40.94 95 ILE A O 1
ATOM 783 N N . ARG A 1 96 ? 5.570 -13.009 5.412 1.00 36.53 96 ARG A N 1
ATOM 784 C CA . ARG A 1 96 ? 7.001 -13.166 5.214 1.00 36.53 96 ARG A CA 1
ATOM 785 C C . ARG A 1 96 ? 7.356 -12.030 4.262 1.00 36.53 96 ARG A C 1
ATOM 787 O O . ARG A 1 96 ? 6.684 -11.906 3.241 1.00 36.53 96 ARG A O 1
ATOM 794 N N . PRO A 1 97 ? 8.353 -11.200 4.570 1.00 36.28 97 PRO A N 1
ATOM 795 C CA . PRO A 1 97 ? 8.729 -10.065 3.740 1.00 36.28 97 PRO A CA 1
ATOM 796 C C . PRO A 1 97 ? 9.222 -10.565 2.376 1.00 36.28 97 PRO A C 1
ATOM 798 O O . PRO A 1 97 ? 10.424 -10.706 2.214 1.00 36.28 97 PRO A O 1
ATOM 801 N N . CYS A 1 98 ? 8.331 -10.908 1.434 1.00 39.91 98 CYS A N 1
ATOM 802 C CA . CYS A 1 98 ? 8.650 -11.653 0.212 1.00 39.91 98 CYS A CA 1
ATOM 803 C C . CYS A 1 98 ? 9.775 -12.670 0.461 1.00 39.91 98 CYS A C 1
ATOM 805 O O . CYS A 1 98 ? 10.866 -12.456 -0.040 1.00 39.91 98 CYS A O 1
ATOM 807 N N . SER A 1 99 ? 9.552 -13.676 1.316 1.00 39.81 99 SER A N 1
ATOM 808 C CA . SER A 1 99 ? 10.574 -14.632 1.783 1.00 39.81 99 SER A CA 1
ATOM 809 C C . SER A 1 99 ? 11.884 -13.999 2.317 1.00 39.81 99 SER A C 1
ATOM 811 O O . SER A 1 99 ? 12.317 -12.888 2.016 1.00 39.81 99 SER A O 1
ATOM 813 N N . GLU A 1 100 ? 12.623 -14.739 3.124 1.00 44.38 100 GLU A N 1
ATOM 814 C CA . GLU A 1 100 ? 14.013 -14.368 3.420 1.00 44.38 100 GLU A CA 1
ATOM 815 C C . GLU A 1 100 ? 14.922 -14.498 2.164 1.00 44.38 100 GLU A C 1
ATOM 817 O O . GLU A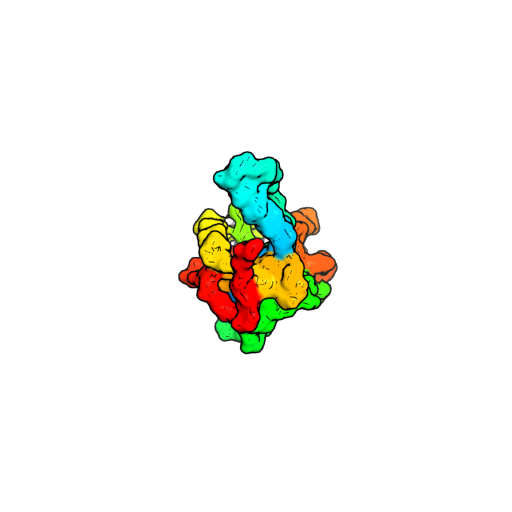 1 100 ? 16.127 -14.258 2.230 1.00 44.38 100 GLU A O 1
ATOM 822 N N . GLU A 1 101 ? 14.332 -14.798 0.995 1.00 45.03 101 GLU A N 1
ATOM 823 C CA . GLU A 1 101 ? 14.994 -15.207 -0.245 1.00 45.03 101 GLU A CA 1
ATOM 824 C C . GLU A 1 101 ? 14.616 -14.375 -1.489 1.00 45.03 101 GLU A C 1
ATOM 826 O O . GLU A 1 101 ? 15.254 -14.558 -2.521 1.00 45.03 101 GLU A O 1
ATOM 831 N N . SER A 1 102 ? 13.627 -13.462 -1.453 1.00 52.78 102 SER A N 1
ATOM 832 C CA . SER A 1 102 ? 13.355 -12.611 -2.630 1.00 52.78 102 SER A CA 1
ATOM 833 C C . SER A 1 102 ? 14.510 -11.654 -2.867 1.00 52.78 102 SER A C 1
ATOM 835 O O . SER A 1 102 ? 14.863 -10.881 -1.976 1.00 52.78 102 SER A O 1
ATOM 837 N N . ASP A 1 103 ? 15.030 -11.645 -4.090 1.00 58.16 103 ASP A N 1
ATOM 838 C CA . ASP A 1 103 ? 16.065 -10.721 -4.541 1.00 58.16 103 ASP A CA 1
ATOM 839 C C . ASP A 1 103 ? 15.530 -9.299 -4.800 1.00 58.16 103 ASP A C 1
ATOM 841 O O . ASP A 1 103 ? 16.327 -8.375 -4.980 1.00 58.16 103 ASP A O 1
ATOM 845 N N . THR A 1 104 ? 14.202 -9.120 -4.801 1.00 62.16 104 THR A N 1
ATOM 846 C CA . THR A 1 104 ? 13.517 -7.894 -5.225 1.00 62.16 104 THR A CA 1
ATOM 847 C C . THR A 1 104 ? 12.681 -7.284 -4.097 1.00 62.16 104 THR A C 1
ATOM 849 O O . THR A 1 104 ? 11.888 -7.965 -3.440 1.00 62.16 104 THR A O 1
ATOM 852 N N . ILE A 1 105 ? 12.851 -5.977 -3.892 1.00 68.69 105 ILE A N 1
ATOM 853 C CA . ILE A 1 105 ? 12.108 -5.137 -2.949 1.00 68.69 105 ILE A CA 1
ATOM 854 C C . ILE A 1 105 ? 11.035 -4.358 -3.709 1.00 68.69 105 ILE A C 1
ATOM 856 O O . ILE A 1 105 ? 11.344 -3.707 -4.704 1.00 68.69 105 ILE A O 1
ATOM 860 N N . LEU A 1 106 ? 9.788 -4.401 -3.241 1.00 72.31 106 LEU A N 1
ATOM 861 C CA . LEU A 1 106 ? 8.667 -3.675 -3.841 1.00 72.31 106 LEU A CA 1
ATOM 862 C C . LEU A 1 106 ? 8.471 -2.327 -3.150 1.00 72.31 106 LEU A C 1
ATOM 864 O O . LEU A 1 106 ? 8.433 -2.260 -1.924 1.00 72.31 106 LEU A O 1
ATOM 868 N N . VAL A 1 107 ? 8.316 -1.262 -3.934 1.00 74.31 107 VAL A N 1
ATOM 869 C CA . VAL A 1 107 ? 8.229 0.106 -3.420 1.00 74.31 107 VAL A CA 1
ATOM 870 C C . VAL A 1 107 ? 7.089 0.865 -4.073 1.00 74.31 107 VAL A C 1
ATOM 872 O O . VAL A 1 107 ? 7.101 1.116 -5.279 1.00 74.31 107 VAL A O 1
ATOM 875 N N . PHE A 1 108 ? 6.149 1.317 -3.246 1.00 79.31 108 PHE A N 1
ATOM 876 C CA . PHE A 1 108 ? 5.236 2.390 -3.611 1.00 79.31 108 PHE A CA 1
ATOM 877 C C . PHE A 1 108 ? 5.839 3.707 -3.113 1.00 79.31 108 PHE A C 1
ATOM 879 O O . PHE A 1 108 ? 5.981 3.888 -1.903 1.00 79.31 108 PHE A O 1
ATOM 886 N N . PRO A 1 109 ? 6.263 4.608 -4.007 1.00 77.94 109 PRO A N 1
ATOM 887 C CA . PRO A 1 109 ? 7.018 5.776 -3.597 1.00 77.94 109 PRO A CA 1
ATOM 888 C C . PRO A 1 109 ? 6.133 6.800 -2.885 1.00 77.94 109 PRO A C 1
ATOM 890 O O . PRO A 1 109 ? 4.944 6.932 -3.174 1.00 77.94 109 PRO A O 1
ATOM 893 N N . GLU A 1 110 ? 6.748 7.549 -1.974 1.00 76.00 110 GLU A N 1
ATOM 894 C CA . GLU A 1 110 ? 6.104 8.633 -1.234 1.00 76.00 110 GLU A CA 1
ATOM 895 C C . GLU A 1 110 ? 6.883 9.932 -1.405 1.00 76.00 110 GLU A C 1
ATOM 897 O O . GLU A 1 110 ? 8.113 9.916 -1.504 1.00 76.00 110 GLU A O 1
ATOM 902 N N . ASN A 1 111 ? 6.189 11.066 -1.391 1.00 75.31 111 ASN A N 1
ATOM 903 C CA . ASN A 1 111 ? 6.772 12.392 -1.570 1.00 75.31 111 ASN A CA 1
ATOM 904 C C . ASN A 1 111 ? 7.771 12.743 -0.462 1.00 75.31 111 ASN A C 1
ATOM 906 O O . ASN A 1 111 ? 8.783 13.387 -0.729 1.00 75.31 111 ASN A O 1
ATOM 910 N N . ILE A 1 112 ? 7.575 12.231 0.758 1.00 73.25 112 ILE A N 1
ATOM 911 C CA . ILE A 1 112 ? 8.566 12.371 1.838 1.00 73.25 112 ILE A CA 1
ATOM 912 C C . ILE A 1 112 ? 9.927 11.747 1.472 1.00 73.25 112 ILE A C 1
ATOM 914 O O . ILE A 1 112 ? 10.967 12.217 1.926 1.00 73.25 112 ILE A O 1
ATOM 918 N N . ASN A 1 113 ? 9.931 10.763 0.567 1.00 73.12 113 ASN A N 1
ATOM 919 C CA . ASN A 1 113 ? 11.117 10.052 0.091 1.00 73.12 113 ASN A CA 1
ATOM 920 C C . ASN A 1 113 ? 11.607 10.554 -1.284 1.00 73.12 113 ASN A C 1
ATOM 922 O O . ASN A 1 113 ? 12.503 9.956 -1.881 1.00 73.12 113 ASN A O 1
ATOM 926 N N . ALA A 1 114 ? 11.059 11.657 -1.811 1.00 75.19 114 ALA A N 1
ATOM 927 C CA . ALA A 1 114 ? 11.392 12.179 -3.143 1.00 75.19 114 ALA A CA 1
ATOM 928 C C . ALA A 1 114 ? 12.896 12.443 -3.333 1.00 75.19 114 ALA A C 1
ATOM 930 O O . ALA A 1 114 ? 13.485 12.101 -4.364 1.00 75.19 114 ALA A O 1
ATOM 931 N N . SER A 1 115 ? 13.523 13.052 -2.323 1.00 74.81 115 SER A N 1
ATOM 932 C CA . SER A 1 115 ? 14.955 13.363 -2.311 1.00 74.81 115 SER A CA 1
ATOM 933 C C . SER A 1 115 ? 15.800 12.094 -2.390 1.00 74.81 115 SER A C 1
ATOM 935 O O . SER A 1 115 ? 16.766 12.048 -3.151 1.00 74.81 115 SER A O 1
ATOM 937 N N . LEU A 1 116 ? 15.390 11.045 -1.677 1.00 73.25 116 LEU A N 1
ATOM 938 C CA . LEU A 1 116 ? 16.051 9.749 -1.658 1.00 73.25 116 LEU A CA 1
ATOM 939 C C . LEU A 1 116 ? 15.996 9.059 -3.022 1.00 73.25 116 LEU A C 1
ATOM 941 O O . LEU A 1 116 ? 17.029 8.599 -3.511 1.00 73.25 116 LEU A O 1
ATOM 945 N N . PHE A 1 117 ? 14.825 9.014 -3.663 1.00 73.44 117 PHE A N 1
ATOM 946 C CA . PHE A 1 117 ? 14.704 8.440 -5.007 1.00 73.44 117 PHE A CA 1
ATOM 947 C C . PHE A 1 117 ? 15.624 9.161 -5.992 1.00 73.44 117 PHE A C 1
ATOM 949 O O . PHE A 1 117 ? 16.403 8.520 -6.701 1.00 73.44 117 PHE A O 1
ATOM 956 N N . LYS A 1 118 ? 15.627 10.498 -5.954 1.00 76.38 118 LYS A N 1
ATOM 957 C CA . LYS A 1 118 ? 16.484 11.323 -6.810 1.00 76.38 118 LYS A CA 1
ATOM 958 C C . LYS A 1 118 ? 17.976 11.069 -6.571 1.00 76.38 118 LYS A C 1
ATOM 960 O O . LYS A 1 118 ? 18.721 10.946 -7.541 1.00 76.38 118 LYS A O 1
ATOM 965 N N . MET A 1 119 ? 18.410 10.967 -5.312 1.00 70.00 119 MET A N 1
ATOM 966 C CA . MET A 1 119 ? 19.807 10.677 -4.950 1.00 70.00 119 MET A CA 1
ATOM 967 C C . MET A 1 119 ? 20.280 9.315 -5.466 1.00 70.00 119 MET A C 1
ATOM 969 O O . MET A 1 119 ? 21.436 9.177 -5.847 1.00 70.00 119 MET A O 1
ATOM 973 N N . ASN A 1 120 ? 19.378 8.337 -5.553 1.00 68.81 120 ASN A N 1
ATOM 974 C CA . ASN A 1 120 ? 19.665 7.001 -6.081 1.00 68.81 120 ASN A CA 1
ATOM 975 C C . ASN A 1 120 ? 19.388 6.883 -7.592 1.00 68.81 120 ASN A C 1
ATOM 977 O O . ASN A 1 120 ? 19.281 5.790 -8.150 1.00 68.81 120 ASN A O 1
ATOM 981 N N . GLY A 1 121 ? 19.242 8.024 -8.274 1.00 68.38 121 GLY A N 1
ATOM 982 C CA . GLY A 1 121 ? 19.015 8.106 -9.711 1.00 68.38 121 GLY A CA 1
ATOM 983 C C . GLY A 1 121 ? 17.641 7.610 -10.167 1.00 68.38 121 GLY A C 1
ATOM 984 O O . GLY A 1 121 ? 17.438 7.492 -11.375 1.00 68.38 121 GLY A O 1
ATOM 985 N N . ILE A 1 122 ? 16.716 7.303 -9.253 1.00 71.94 122 ILE A N 1
ATOM 986 C CA . ILE A 1 122 ? 15.345 6.862 -9.538 1.00 71.94 122 ILE A CA 1
ATOM 987 C C . ILE A 1 122 ? 14.503 8.113 -9.819 1.00 71.94 122 ILE A C 1
ATOM 989 O O . ILE A 1 122 ? 14.140 8.869 -8.919 1.00 71.94 122 ILE A O 1
ATOM 993 N N . GLY A 1 123 ? 14.239 8.363 -11.101 1.00 68.12 123 GLY A N 1
ATOM 994 C CA . GLY A 1 123 ? 13.472 9.517 -11.560 1.00 68.12 123 GLY A CA 1
ATOM 995 C C . GLY A 1 123 ? 11.984 9.205 -11.629 1.00 68.12 123 GLY A C 1
ATOM 996 O O . GLY A 1 123 ? 11.512 8.708 -12.644 1.00 68.12 123 GLY A O 1
ATOM 997 N N . ILE A 1 124 ? 11.242 9.542 -10.577 1.00 73.56 124 ILE A N 1
ATOM 998 C CA . ILE A 1 124 ? 9.782 9.407 -10.554 1.00 73.56 124 ILE A CA 1
ATOM 999 C C . ILE A 1 124 ? 9.181 10.682 -11.144 1.00 73.56 124 ILE A C 1
ATOM 1001 O O . ILE A 1 124 ? 9.344 11.761 -10.576 1.00 73.56 124 ILE A O 1
ATOM 1005 N N . LYS A 1 125 ? 8.523 10.570 -12.304 1.00 72.44 125 LYS A N 1
ATOM 1006 C CA . LYS A 1 125 ? 8.057 11.739 -13.072 1.00 72.44 125 LYS A CA 1
ATOM 1007 C C . LYS A 1 125 ? 7.028 12.589 -12.330 1.00 72.44 125 LYS A C 1
ATOM 1009 O O . LYS A 1 125 ? 7.094 13.808 -12.427 1.00 72.44 125 LYS A O 1
ATOM 1014 N N . ASP A 1 126 ? 6.091 11.957 -11.628 1.00 83.12 126 ASP A N 1
ATOM 1015 C CA . ASP A 1 126 ? 4.990 12.656 -10.963 1.00 83.12 126 ASP A CA 1
ATOM 1016 C C . ASP A 1 126 ? 4.639 11.996 -9.623 1.00 83.12 126 ASP A C 1
ATOM 1018 O O . ASP A 1 126 ? 3.621 11.325 -9.444 1.00 83.12 126 ASP A O 1
ATOM 1022 N N . LEU A 1 127 ? 5.550 12.158 -8.665 1.00 83.69 127 LEU A N 1
ATOM 1023 C CA . LEU A 1 127 ? 5.401 11.603 -7.324 1.00 83.69 127 LEU A CA 1
ATOM 1024 C C . LEU A 1 127 ? 4.210 12.209 -6.566 1.00 83.69 127 LEU A C 1
ATOM 1026 O O . LEU A 1 127 ? 3.552 11.511 -5.800 1.00 83.69 127 LEU A O 1
ATOM 1030 N N . ALA A 1 128 ? 3.893 13.482 -6.821 1.00 84.00 128 ALA A N 1
ATOM 1031 C CA . ALA A 1 128 ? 2.738 14.147 -6.226 1.00 84.00 128 ALA A CA 1
ATOM 1032 C C . ALA A 1 128 ? 1.421 13.506 -6.692 1.00 84.00 128 ALA A C 1
ATOM 1034 O O . ALA A 1 128 ? 0.545 13.240 -5.869 1.00 84.00 128 ALA A O 1
ATOM 1035 N N . LYS A 1 129 ? 1.296 13.189 -7.989 1.00 87.00 129 LYS A N 1
ATOM 1036 C CA . LYS A 1 129 ? 0.150 12.440 -8.521 1.00 87.00 129 LYS A CA 1
ATOM 1037 C C . LYS A 1 129 ? 0.041 11.046 -7.908 1.00 87.00 129 LYS A C 1
ATOM 1039 O O . LYS A 1 129 ? -1.073 10.628 -7.589 1.00 87.00 129 LYS A O 1
ATOM 1044 N N . LEU A 1 130 ? 1.152 10.324 -7.736 1.00 88.31 130 LEU A N 1
ATOM 1045 C CA . LEU A 1 130 ? 1.140 8.995 -7.106 1.00 88.31 130 LEU A CA 1
ATOM 1046 C C . LEU A 1 130 ? 0.653 9.057 -5.657 1.00 88.31 130 LEU A C 1
ATOM 1048 O O . LEU A 1 130 ? -0.229 8.288 -5.276 1.00 88.31 130 LEU A O 1
ATOM 1052 N N . ASP A 1 131 ? 1.169 10.002 -4.874 1.00 87.81 131 ASP A N 1
ATOM 1053 C CA . ASP A 1 131 ? 0.745 10.188 -3.487 1.00 87.81 131 ASP A CA 1
ATOM 1054 C C . ASP A 1 131 ? -0.716 10.614 -3.376 1.00 87.81 131 ASP A C 1
ATOM 1056 O O . ASP A 1 131 ? -1.454 10.074 -2.548 1.00 87.81 131 ASP A O 1
ATOM 1060 N N . TYR A 1 132 ? -1.159 11.532 -4.238 1.00 87.88 132 TYR A N 1
ATOM 1061 C CA . TYR A 1 132 ? -2.563 11.920 -4.314 1.00 87.88 132 TYR A CA 1
ATOM 1062 C C . TYR A 1 132 ? -3.452 10.719 -4.658 1.00 87.88 132 TYR A C 1
ATOM 1064 O O . TYR A 1 132 ? -4.453 10.481 -3.985 1.00 87.88 132 TYR A O 1
ATOM 1072 N N . THR A 1 133 ? -3.060 9.922 -5.657 1.00 89.69 133 THR A N 1
ATOM 1073 C CA . THR A 1 133 ? -3.787 8.716 -6.082 1.00 89.69 133 THR A CA 1
ATOM 1074 C C . THR A 1 133 ? -3.911 7.718 -4.936 1.00 89.69 133 THR A C 1
ATOM 1076 O O . THR A 1 133 ? -5.014 7.267 -4.635 1.00 89.69 133 THR A O 1
ATOM 1079 N N . LYS A 1 134 ? -2.800 7.425 -4.251 1.00 90.50 134 LYS A N 1
ATOM 1080 C CA . LYS A 1 134 ? -2.756 6.540 -3.082 1.00 90.50 134 LYS A CA 1
ATOM 1081 C C . LYS A 1 134 ? -3.672 7.040 -1.966 1.00 90.50 134 LYS A C 1
ATOM 1083 O O . LYS A 1 134 ? -4.526 6.292 -1.499 1.00 90.50 134 LYS A O 1
ATOM 1088 N N . SER A 1 135 ? -3.519 8.302 -1.562 1.00 89.19 135 SER A N 1
ATOM 1089 C CA . SER A 1 135 ? -4.303 8.906 -0.477 1.00 89.19 135 SER A CA 1
ATOM 1090 C C . SER A 1 135 ? -5.802 8.872 -0.779 1.00 89.19 135 SER A C 1
ATOM 1092 O O . SER A 1 135 ? -6.596 8.405 0.038 1.00 89.19 135 SER A O 1
ATOM 1094 N N . ASN A 1 136 ? -6.184 9.274 -1.994 1.00 90.81 136 ASN A N 1
ATOM 1095 C CA . ASN A 1 136 ? -7.576 9.306 -2.420 1.00 90.81 136 ASN A CA 1
ATOM 1096 C C . ASN A 1 136 ? -8.176 7.890 -2.492 1.00 90.81 136 ASN A C 1
ATOM 1098 O O . ASN A 1 136 ? -9.267 7.640 -1.985 1.00 90.81 136 ASN A O 1
ATOM 1102 N N . ALA A 1 137 ? -7.438 6.924 -3.048 1.00 92.06 137 ALA A N 1
ATOM 1103 C CA . ALA A 1 137 ? -7.891 5.540 -3.121 1.00 92.06 137 ALA A CA 1
ATOM 1104 C C . ALA A 1 137 ? -8.101 4.923 -1.723 1.00 92.06 137 ALA A C 1
ATOM 1106 O O . ALA A 1 137 ? -9.122 4.291 -1.456 1.00 92.06 137 ALA A O 1
ATOM 1107 N N . LEU A 1 138 ? -7.179 5.157 -0.788 1.00 90.06 138 LEU A N 1
ATOM 1108 C CA . LEU A 1 138 ? -7.293 4.665 0.589 1.00 90.06 138 LEU A CA 1
ATOM 1109 C C . LEU A 1 138 ? -8.398 5.360 1.384 1.00 90.06 138 LEU A C 1
ATOM 1111 O O . LEU A 1 138 ? -9.038 4.738 2.238 1.00 90.06 138 LEU A O 1
ATOM 1115 N N . GLN A 1 139 ? -8.657 6.638 1.110 1.00 90.19 139 GLN A N 1
ATOM 1116 C CA . GLN A 1 139 ? -9.773 7.356 1.716 1.00 90.19 139 GLN A CA 1
ATOM 1117 C C . GLN A 1 139 ? -11.105 6.673 1.389 1.00 90.19 139 GLN A C 1
ATOM 1119 O O . GLN A 1 139 ? -11.934 6.504 2.285 1.00 90.19 139 GLN A O 1
ATOM 1124 N N . PHE A 1 140 ? -11.278 6.240 0.139 1.00 89.25 140 PHE A N 1
ATOM 1125 C CA . PHE A 1 140 ? -12.491 5.572 -0.327 1.00 89.25 140 PHE A CA 1
ATOM 1126 C C . PHE A 1 140 ? -12.54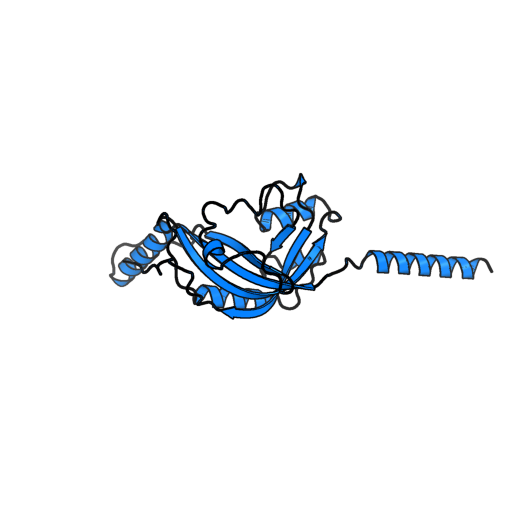1 4.073 -0.013 1.00 89.25 140 PHE A C 1
ATOM 1128 O O . PHE A 1 140 ? -13.639 3.529 0.095 1.00 89.25 140 PHE A O 1
ATOM 1135 N N . SER A 1 141 ? -11.401 3.409 0.202 1.00 89.19 141 SER A N 1
ATOM 1136 C CA . SER A 1 141 ? -11.386 2.008 0.637 1.00 89.19 141 SER A CA 1
ATOM 1137 C C . SER A 1 141 ? -12.138 1.840 1.965 1.00 89.19 141 SER A C 1
ATOM 1139 O O . SER A 1 141 ? -11.815 2.532 2.944 1.00 89.19 141 SER A O 1
ATOM 1141 N N . PRO A 1 142 ? -13.080 0.880 2.056 1.00 88.62 142 PRO A N 1
ATOM 1142 C CA . PRO A 1 142 ? -13.645 0.493 3.338 1.00 88.62 142 PRO A CA 1
ATOM 1143 C C . PRO A 1 142 ? -12.572 -0.182 4.201 1.00 88.62 142 PRO A C 1
ATOM 1145 O O . PRO A 1 142 ? -11.515 -0.584 3.706 1.00 88.62 142 PRO A O 1
ATOM 1148 N N . TYR A 1 143 ? -12.858 -0.305 5.496 1.00 88.88 143 TYR A N 1
ATOM 1149 C CA . TYR A 1 143 ? -12.102 -1.200 6.361 1.00 88.88 143 TYR A CA 1
ATOM 1150 C C . TYR A 1 143 ? -12.592 -2.625 6.148 1.00 88.88 143 TYR A C 1
ATOM 1152 O O . TYR A 1 143 ? -13.789 -2.890 6.238 1.00 88.88 143 TYR A O 1
ATOM 1160 N N . TYR A 1 144 ? -11.668 -3.538 5.906 1.00 86.75 144 TYR A N 1
ATOM 1161 C CA . TYR A 1 144 ? -11.913 -4.970 5.898 1.00 86.75 144 TYR A CA 1
ATOM 1162 C C . TYR A 1 144 ? -11.370 -5.574 7.189 1.00 86.75 144 TYR A C 1
ATOM 1164 O O . TYR A 1 144 ? -10.308 -5.177 7.672 1.00 86.75 144 TYR A O 1
ATOM 1172 N N . GLU A 1 145 ? -12.109 -6.516 7.763 1.00 86.56 145 GLU A N 1
ATOM 1173 C CA . GLU A 1 145 ? -11.687 -7.232 8.965 1.00 86.56 145 GLU A CA 1
ATOM 1174 C C . GLU A 1 145 ? -10.788 -8.420 8.602 1.00 86.56 145 GLU A C 1
ATOM 1176 O O . GLU A 1 145 ? -11.126 -9.210 7.719 1.00 86.56 145 GLU A O 1
ATOM 1181 N N . SER A 1 146 ? -9.650 -8.563 9.287 1.00 81.81 146 SER A N 1
ATOM 1182 C CA . SER A 1 146 ? -8.802 -9.755 9.171 1.00 81.81 146 SER A CA 1
ATOM 1183 C C . SER A 1 146 ? -9.510 -11.005 9.704 1.00 81.81 146 SER A C 1
ATOM 1185 O O . SER A 1 146 ? -10.390 -10.926 10.561 1.00 81.81 146 SER A O 1
ATOM 1187 N N . LYS A 1 147 ? -9.074 -12.196 9.271 1.00 77.31 147 LYS A N 1
ATOM 1188 C CA . LYS A 1 147 ? -9.627 -13.478 9.752 1.00 77.31 147 LYS A CA 1
ATOM 1189 C C . LYS A 1 147 ? -9.578 -13.634 11.279 1.00 77.31 147 LYS A C 1
ATOM 1191 O O . LYS A 1 147 ? -10.520 -14.155 11.871 1.00 77.31 147 LYS A O 1
ATOM 1196 N N . ASP A 1 148 ? -8.509 -13.157 11.921 1.00 79.94 148 ASP A N 1
ATOM 1197 C CA . ASP A 1 148 ? -8.336 -13.199 13.381 1.00 79.94 148 ASP A CA 1
ATOM 1198 C C . ASP A 1 148 ? -9.107 -12.094 14.132 1.00 79.94 148 ASP A C 1
ATOM 1200 O O . ASP A 1 148 ? -9.121 -12.076 15.363 1.00 79.94 148 ASP A O 1
ATOM 1204 N N . LYS A 1 149 ? -9.759 -11.183 13.396 1.00 82.81 149 LYS A N 1
ATOM 1205 C CA . LYS A 1 149 ? -10.562 -10.055 13.887 1.00 82.81 149 LYS A CA 1
ATOM 1206 C C . LYS A 1 149 ? -9.820 -9.046 14.763 1.00 82.81 149 LYS A C 1
ATOM 1208 O O . LYS A 1 149 ? -10.488 -8.247 15.426 1.00 82.81 149 LYS A O 1
ATOM 1213 N N . LYS A 1 150 ? -8.483 -9.063 14.769 1.00 86.12 150 LYS A N 1
ATOM 1214 C CA . LYS A 1 150 ? -7.627 -8.126 15.526 1.00 86.12 150 LYS A CA 1
ATOM 1215 C C . LYS A 1 150 ? -7.091 -6.985 14.670 1.00 86.12 150 LYS A C 1
ATOM 1217 O O . LYS A 1 150 ? -6.643 -5.963 15.191 1.00 86.12 150 LYS A O 1
ATOM 1222 N N . LYS A 1 151 ? -7.101 -7.152 13.351 1.00 87.75 151 LYS A N 1
ATOM 1223 C CA . LYS A 1 151 ? -6.597 -6.164 12.403 1.00 87.75 151 LYS A CA 1
ATOM 1224 C C . LYS A 1 151 ? -7.717 -5.677 11.506 1.00 87.75 151 LYS A C 1
ATOM 1226 O O . LYS A 1 151 ? -8.664 -6.400 11.193 1.00 87.75 151 LYS A O 1
ATOM 1231 N N . LEU A 1 152 ? -7.585 -4.426 11.096 1.00 88.81 152 LEU A N 1
ATOM 1232 C CA . LEU A 1 152 ? -8.357 -3.865 10.001 1.00 88.81 152 LEU A CA 1
ATOM 1233 C C . LEU A 1 152 ? -7.391 -3.522 8.887 1.00 88.81 152 LEU A C 1
ATOM 1235 O O . LEU A 1 152 ? -6.280 -3.076 9.161 1.00 88.81 152 LEU A O 1
ATOM 1239 N N . PHE A 1 153 ? -7.811 -3.676 7.642 1.00 87.25 153 PHE A N 1
ATOM 1240 C CA . PHE A 1 153 ? -7.014 -3.205 6.525 1.00 87.25 153 PHE A CA 1
ATOM 1241 C C . PHE A 1 153 ? -7.839 -2.399 5.535 1.00 87.25 153 PHE A C 1
ATOM 1243 O O . PHE A 1 153 ? -9.037 -2.617 5.358 1.00 87.25 153 PHE A O 1
ATOM 1250 N N . LYS A 1 154 ? -7.174 -1.440 4.902 1.00 89.38 154 LYS A N 1
ATOM 1251 C CA . LYS A 1 154 ? -7.654 -0.725 3.724 1.00 89.38 154 LYS A CA 1
ATOM 1252 C C . LYS A 1 154 ? -6.779 -1.111 2.551 1.00 89.38 154 LYS A C 1
ATOM 1254 O O . LYS A 1 154 ? -5.582 -1.314 2.726 1.00 89.38 154 LYS A O 1
ATOM 1259 N N . CYS A 1 155 ? -7.340 -1.180 1.358 1.00 88.06 155 CYS A N 1
ATOM 1260 C CA . CYS A 1 155 ? -6.553 -1.496 0.181 1.00 88.06 155 CYS A CA 1
ATOM 1261 C C . CYS A 1 155 ? -7.179 -0.938 -1.087 1.00 88.06 155 CYS A C 1
ATOM 1263 O O . CYS A 1 155 ? -8.395 -0.791 -1.186 1.00 88.06 155 CYS A O 1
ATOM 1265 N N . PHE A 1 156 ? -6.345 -0.703 -2.089 1.00 90.38 156 PHE A N 1
ATOM 1266 C CA . PHE A 1 156 ? -6.809 -0.448 -3.444 1.00 90.38 156 PHE A CA 1
ATOM 1267 C C . PHE A 1 156 ? -6.013 -1.287 -4.430 1.00 90.38 156 PHE A C 1
ATOM 1269 O O . PHE A 1 156 ? -4.833 -1.579 -4.218 1.00 90.38 156 PHE A O 1
ATOM 1276 N N . TYR A 1 157 ? -6.679 -1.662 -5.514 1.00 89.75 157 TYR A N 1
ATOM 1277 C CA . TYR A 1 157 ? -6.035 -2.307 -6.647 1.00 89.75 157 TYR A CA 1
ATOM 1278 C C . TYR A 1 157 ? -5.515 -1.242 -7.608 1.00 89.75 157 TYR A C 1
ATOM 1280 O O . TYR A 1 157 ? -6.186 -0.230 -7.827 1.00 89.75 157 TYR A O 1
ATOM 1288 N N . PHE A 1 158 ? -4.349 -1.477 -8.199 1.00 91.06 158 PHE A N 1
ATOM 1289 C CA . PHE A 1 158 ? -3.744 -0.597 -9.189 1.00 91.06 158 PHE A CA 1
ATOM 1290 C C . PHE A 1 158 ? -3.226 -1.370 -10.399 1.00 91.06 158 PHE A C 1
ATOM 1292 O O . PHE A 1 158 ? -2.784 -2.515 -10.296 1.00 91.06 158 PHE A O 1
ATOM 1299 N N . GLU A 1 159 ? -3.221 -0.686 -11.538 1.00 93.06 159 GLU A N 1
ATOM 1300 C CA . GLU A 1 159 ? -2.518 -1.068 -12.757 1.00 93.06 159 GLU A CA 1
ATOM 1301 C C . GLU A 1 159 ? -1.631 0.090 -13.184 1.00 93.06 159 GLU A C 1
ATOM 1303 O O . GLU A 1 159 ? -2.027 1.261 -13.127 1.00 93.06 159 GLU A O 1
ATOM 1308 N N . GLY A 1 160 ? -0.423 -0.230 -13.622 1.00 91.81 160 GLY A N 1
ATOM 1309 C CA . GLY A 1 160 ? 0.535 0.801 -13.952 1.00 91.81 160 GLY A CA 1
ATOM 1310 C C . GLY A 1 160 ? 1.867 0.266 -14.430 1.00 91.81 160 GLY A C 1
ATOM 1311 O O . GLY A 1 160 ? 1.966 -0.800 -15.048 1.00 91.81 160 GLY A O 1
ATOM 1312 N N . LYS A 1 161 ? 2.903 1.053 -14.157 1.00 89.88 161 LYS A N 1
ATOM 1313 C CA . LYS A 1 161 ? 4.280 0.744 -14.521 1.00 89.88 161 LYS A CA 1
ATOM 1314 C C . LYS A 1 161 ? 5.180 0.832 -13.309 1.00 89.88 161 LYS A C 1
ATOM 1316 O O . LYS A 1 161 ? 5.020 1.720 -12.472 1.00 89.88 161 LYS A O 1
ATOM 1321 N N . ALA A 1 162 ? 6.149 -0.065 -13.262 1.00 84.06 162 ALA A N 1
ATOM 1322 C CA . ALA A 1 162 ? 7.224 -0.018 -12.298 1.00 84.06 162 ALA A CA 1
ATOM 1323 C C . ALA A 1 162 ? 8.569 -0.021 -13.011 1.00 84.06 162 ALA A C 1
ATOM 1325 O O . ALA A 1 162 ? 8.710 -0.620 -14.074 1.00 84.06 162 ALA A O 1
ATOM 1326 N N . THR A 1 163 ? 9.558 0.615 -12.406 1.00 82.75 163 THR A N 1
ATOM 1327 C CA . THR A 1 163 ? 10.953 0.483 -12.815 1.00 82.75 163 THR A CA 1
ATOM 1328 C C . THR A 1 163 ? 11.645 -0.495 -11.900 1.00 82.75 163 THR A C 1
ATOM 1330 O O . THR A 1 163 ? 11.585 -0.354 -10.678 1.00 82.75 163 THR A O 1
ATOM 1333 N N . ILE A 1 164 ? 12.344 -1.455 -12.497 1.00 77.06 164 ILE A N 1
ATOM 1334 C CA . ILE A 1 164 ? 13.235 -2.355 -11.774 1.00 77.06 164 ILE A CA 1
ATOM 1335 C C . ILE A 1 164 ? 14.647 -1.782 -11.842 1.00 77.06 164 ILE A C 1
ATOM 1337 O O . ILE A 1 164 ? 15.146 -1.442 -12.914 1.00 77.06 164 ILE A O 1
ATOM 1341 N N . ARG A 1 165 ? 15.293 -1.664 -10.685 1.00 74.88 165 ARG A N 1
ATOM 1342 C CA . ARG A 1 165 ? 16.672 -1.200 -10.551 1.00 74.88 165 ARG A CA 1
ATOM 1343 C C . ARG A 1 165 ? 17.495 -2.216 -9.803 1.00 74.88 165 ARG A C 1
ATOM 1345 O O . ARG A 1 165 ? 17.092 -2.658 -8.733 1.00 74.88 165 ARG A O 1
ATOM 1352 N N . ASP A 1 166 ? 18.662 -2.524 -10.344 1.00 72.62 166 ASP A N 1
ATOM 1353 C CA . ASP A 1 166 ? 19.704 -3.182 -9.574 1.00 72.62 166 ASP A CA 1
ATOM 1354 C C . ASP A 1 166 ? 20.316 -2.166 -8.601 1.00 72.62 166 ASP A C 1
ATOM 1356 O O . ASP A 1 166 ? 20.718 -1.069 -8.996 1.00 72.62 166 ASP A O 1
ATOM 1360 N N . VAL A 1 167 ? 20.321 -2.515 -7.320 1.00 69.94 167 VAL A N 1
ATOM 1361 C CA . VAL A 1 167 ? 20.886 -1.707 -6.235 1.00 69.94 167 VAL A CA 1
ATOM 1362 C C . VAL A 1 167 ? 22.187 -2.301 -5.700 1.00 69.94 167 VAL A C 1
ATOM 1364 O O . VAL A 1 167 ? 22.805 -1.727 -4.804 1.00 69.94 167 VAL A O 1
ATOM 1367 N N . SER A 1 168 ? 22.681 -3.399 -6.284 1.00 65.19 168 SER A N 1
ATOM 1368 C CA . SER A 1 168 ? 23.952 -4.009 -5.884 1.00 65.19 168 SER A CA 1
ATOM 1369 C C . SER A 1 168 ? 25.153 -3.077 -6.064 1.00 65.19 168 SER A C 1
ATOM 1371 O O . SER A 1 168 ? 26.182 -3.282 -5.429 1.00 65.19 168 SER A O 1
ATOM 1373 N N . SER A 1 169 ? 25.045 -2.078 -6.945 1.00 59.34 169 SER A N 1
ATOM 1374 C CA . SER A 1 169 ? 26.097 -1.092 -7.218 1.00 59.34 169 SER A CA 1
ATOM 1375 C C . SER A 1 169 ? 25.978 0.202 -6.406 1.00 59.34 169 SER A C 1
ATOM 1377 O O . SER A 1 169 ? 26.820 1.085 -6.568 1.00 59.34 169 SER A O 1
ATOM 1379 N N . LEU A 1 170 ? 24.929 0.368 -5.593 1.00 63.09 170 LEU A N 1
ATOM 1380 C CA . LEU A 1 170 ? 24.789 1.533 -4.716 1.00 63.09 170 LEU A CA 1
ATOM 1381 C C . LEU A 1 170 ? 25.689 1.380 -3.482 1.00 63.09 170 LEU A C 1
ATOM 1383 O O . LEU A 1 170 ? 25.942 0.271 -3.010 1.00 63.09 170 LEU A O 1
ATOM 1387 N N . ASP A 1 171 ? 26.166 2.510 -2.955 1.00 57.59 171 ASP A N 1
ATOM 1388 C CA . ASP A 1 171 ? 26.919 2.545 -1.696 1.00 57.59 171 ASP A CA 1
ATOM 1389 C C . ASP A 1 171 ? 26.104 1.860 -0.585 1.00 57.59 171 ASP A C 1
ATOM 1391 O O . ASP A 1 171 ? 24.886 2.059 -0.486 1.00 57.59 171 ASP A O 1
ATOM 1395 N N . SER A 1 172 ? 26.765 1.070 0.264 1.00 62.25 172 SER A N 1
ATOM 1396 C CA . SER A 1 172 ? 26.119 0.306 1.336 1.00 62.25 172 SER A CA 1
ATOM 1397 C C . SER A 1 172 ? 25.280 1.198 2.251 1.00 62.25 172 SER A C 1
ATOM 1399 O O . SER A 1 172 ? 24.184 0.808 2.648 1.00 62.25 172 SER A O 1
ATOM 1401 N N . LYS A 1 173 ? 25.723 2.438 2.490 1.00 64.06 173 LYS A N 1
ATOM 1402 C CA . LYS A 1 173 ? 24.985 3.421 3.294 1.00 64.06 173 LYS A CA 1
ATOM 1403 C C . LYS A 1 173 ? 23.648 3.836 2.663 1.00 64.06 173 LYS A C 1
ATOM 1405 O O . LYS A 1 173 ? 22.663 4.032 3.375 1.00 64.06 173 LYS A O 1
ATOM 1410 N N . TYR A 1 174 ? 23.596 3.992 1.339 1.00 59.50 174 TYR A N 1
ATOM 1411 C CA . TYR A 1 174 ? 22.357 4.348 0.634 1.00 59.50 174 TYR A CA 1
ATOM 1412 C C . TYR A 1 174 ? 21.444 3.136 0.456 1.00 59.50 174 TYR A C 1
ATOM 1414 O O . TYR A 1 174 ? 20.224 3.280 0.535 1.00 59.50 174 TYR A O 1
ATOM 1422 N N . ASN A 1 175 ? 22.030 1.947 0.309 1.00 59.59 175 ASN A N 1
ATOM 1423 C CA . ASN A 1 175 ? 21.301 0.686 0.307 1.00 59.59 175 ASN A CA 1
ATOM 1424 C C . ASN A 1 175 ? 20.566 0.451 1.624 1.00 59.59 175 ASN A C 1
ATOM 1426 O O . ASN A 1 175 ? 19.365 0.213 1.605 1.00 59.59 175 ASN A O 1
ATOM 1430 N N . GLU A 1 176 ? 21.232 0.595 2.768 1.00 58.88 176 GLU A N 1
ATOM 1431 C CA . GLU A 1 176 ? 20.585 0.448 4.077 1.00 58.88 176 GLU A CA 1
ATOM 1432 C C . GLU A 1 176 ? 19.465 1.475 4.300 1.00 58.88 176 GLU A C 1
ATOM 1434 O O . GLU A 1 176 ? 18.417 1.148 4.859 1.00 58.88 176 GLU A O 1
ATOM 1439 N N . MET A 1 177 ? 19.628 2.707 3.807 1.00 59.00 177 MET A N 1
ATOM 1440 C CA . MET A 1 177 ? 18.594 3.738 3.916 1.00 59.00 177 MET A CA 1
ATOM 1441 C C . MET A 1 177 ? 17.377 3.441 3.028 1.00 59.00 177 MET A C 1
ATOM 1443 O O . MET A 1 177 ? 16.249 3.549 3.496 1.00 59.00 177 MET A O 1
ATOM 1447 N N . LEU A 1 178 ? 17.580 3.013 1.777 1.00 58.66 178 LEU A N 1
ATOM 1448 C CA . LEU A 1 178 ? 16.485 2.547 0.922 1.00 58.66 178 LEU A CA 1
ATOM 1449 C C . LEU A 1 178 ? 15.785 1.349 1.583 1.00 58.66 178 LEU A C 1
ATOM 1451 O O . LEU A 1 178 ? 14.581 1.367 1.799 1.00 58.66 178 LEU A O 1
ATOM 1455 N N . ILE A 1 179 ? 16.541 0.334 1.997 1.00 54.41 179 ILE A N 1
ATOM 1456 C CA . ILE A 1 179 ? 15.998 -0.902 2.573 1.00 54.41 179 ILE A CA 1
ATOM 1457 C C . ILE A 1 179 ? 15.234 -0.646 3.884 1.00 54.41 179 ILE A C 1
ATOM 1459 O O . ILE A 1 179 ? 14.190 -1.262 4.108 1.00 54.41 179 ILE A O 1
ATOM 1463 N N . SER A 1 180 ? 15.707 0.272 4.733 1.00 51.69 180 SER A N 1
ATOM 1464 C CA . SER A 1 180 ? 15.053 0.596 6.012 1.00 51.69 180 SER A CA 1
ATOM 1465 C C . SER A 1 180 ? 13.712 1.314 5.846 1.00 51.69 180 SER A C 1
ATOM 1467 O O . SER A 1 180 ? 12.817 1.108 6.661 1.00 51.69 180 SER A O 1
ATOM 1469 N N . ILE A 1 181 ? 13.533 2.085 4.772 1.00 53.16 181 ILE A N 1
ATOM 1470 C CA . ILE A 1 181 ? 12.265 2.758 4.448 1.00 53.16 181 ILE A CA 1
ATOM 1471 C C . ILE A 1 181 ? 11.248 1.781 3.845 1.00 53.16 181 ILE A C 1
ATOM 1473 O O . ILE A 1 181 ? 10.044 1.976 3.987 1.00 53.16 181 ILE A O 1
ATOM 1477 N N . PHE A 1 182 ? 11.715 0.713 3.194 1.00 51.34 182 PHE A N 1
ATOM 1478 C CA . PHE A 1 182 ? 10.854 -0.190 2.426 1.00 51.34 182 PHE A CA 1
ATOM 1479 C C . PHE A 1 182 ? 10.496 -1.503 3.141 1.00 51.34 182 PHE A C 1
ATOM 1481 O O . PHE A 1 182 ? 9.774 -2.306 2.564 1.00 51.34 182 PHE A O 1
ATOM 1488 N N . CYS A 1 183 ? 10.929 -1.715 4.393 1.00 44.28 183 CYS A N 1
ATOM 1489 C CA . CYS A 1 183 ? 10.556 -2.855 5.250 1.00 44.28 183 CYS A CA 1
ATOM 1490 C C . CYS A 1 183 ? 10.662 -4.250 4.591 1.00 44.28 183 CYS A C 1
ATOM 1492 O O . CYS A 1 183 ? 9.692 -5.006 4.626 1.00 44.28 183 CYS A O 1
ATOM 1494 N N . ILE A 1 184 ? 11.813 -4.666 4.031 1.00 41.12 184 ILE A N 1
ATOM 1495 C CA . ILE A 1 184 ? 11.936 -6.046 3.506 1.00 41.12 184 ILE A CA 1
ATOM 1496 C C . ILE A 1 184 ? 13.310 -6.710 3.756 1.00 41.12 184 ILE A C 1
ATOM 1498 O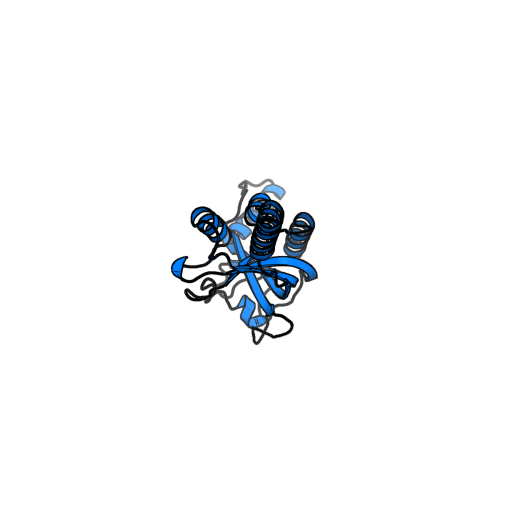 O . ILE A 1 184 ? 14.275 -6.414 3.064 1.00 41.12 184 ILE A O 1
ATOM 1502 N N . GLY A 1 185 ? 13.330 -7.724 4.639 1.00 41.72 185 GLY A N 1
ATOM 1503 C CA . GLY A 1 185 ? 14.278 -8.861 4.677 1.00 41.72 185 GLY A CA 1
ATOM 1504 C C . GLY A 1 185 ? 15.762 -8.591 5.001 1.00 41.72 185 GLY A C 1
ATOM 1505 O O . GLY A 1 185 ? 16.248 -7.468 4.939 1.00 41.72 185 GLY A O 1
ATOM 1506 N N . LYS A 1 186 ? 16.513 -9.651 5.354 1.00 40.53 186 LYS A N 1
ATOM 1507 C CA . LYS A 1 186 ? 17.973 -9.580 5.575 1.00 40.53 186 LYS A CA 1
ATOM 1508 C C . LYS A 1 186 ? 18.685 -9.138 4.287 1.00 40.53 186 LYS A C 1
ATOM 1510 O O . LYS A 1 186 ? 18.569 -9.785 3.253 1.00 40.53 186 LYS A O 1
ATOM 1515 N N . VAL A 1 187 ? 19.472 -8.067 4.398 1.00 46.38 187 VAL A N 1
ATOM 1516 C CA . VAL A 1 187 ? 20.213 -7.364 3.329 1.00 46.38 187 VAL A CA 1
ATOM 1517 C C . VAL A 1 187 ? 21.092 -8.279 2.462 1.00 46.38 187 VAL A C 1
ATOM 1519 O O . VAL A 1 187 ? 21.351 -7.969 1.305 1.00 46.38 187 VAL A O 1
ATOM 1522 N N . SER A 1 188 ? 21.542 -9.427 2.975 1.00 50.75 188 SER A N 1
ATOM 1523 C CA . SER A 1 188 ? 22.540 -10.265 2.299 1.00 50.75 188 SER A CA 1
ATOM 1524 C C . SER A 1 188 ? 22.072 -10.926 0.994 1.00 50.75 188 SER A C 1
ATOM 1526 O O . SER A 1 188 ? 22.923 -11.338 0.208 1.00 50.75 188 SER A O 1
ATOM 1528 N N . SER A 1 189 ? 20.762 -11.053 0.746 1.00 51.50 189 SER A N 1
ATOM 1529 C CA . SER A 1 189 ? 20.221 -11.736 -0.446 1.00 51.50 189 SER A CA 1
ATOM 1530 C C . SER A 1 189 ? 19.566 -10.808 -1.478 1.00 51.50 189 SER A C 1
ATOM 1532 O O . SER A 1 189 ? 19.406 -11.216 -2.629 1.00 51.50 189 SER A O 1
ATOM 1534 N N . LYS A 1 190 ? 19.219 -9.563 -1.119 1.00 58.41 190 LYS A N 1
ATOM 1535 C CA . LYS A 1 190 ? 18.371 -8.689 -1.955 1.00 58.41 190 LYS A CA 1
ATOM 1536 C C . LYS A 1 190 ? 19.207 -7.721 -2.789 1.00 58.41 190 LYS A C 1
ATOM 1538 O O . LYS A 1 190 ? 20.105 -7.072 -2.265 1.00 58.41 190 LYS A O 1
ATOM 1543 N N . ARG A 1 191 ? 18.934 -7.639 -4.096 1.00 64.88 191 ARG A N 1
ATOM 1544 C CA . ARG A 1 191 ? 19.753 -6.885 -5.069 1.00 64.88 191 ARG A CA 1
ATOM 1545 C C . ARG A 1 191 ? 18.949 -5.969 -5.982 1.00 64.88 191 ARG A C 1
ATOM 1547 O O . ARG A 1 191 ? 19.544 -5.175 -6.696 1.00 64.88 191 ARG A O 1
ATOM 1554 N N . ARG A 1 192 ? 17.617 -6.035 -5.972 1.00 70.94 192 ARG A N 1
ATOM 1555 C CA . ARG A 1 192 ? 16.765 -5.246 -6.868 1.00 70.94 192 ARG A CA 1
ATOM 1556 C C . ARG A 1 192 ? 15.694 -4.482 -6.112 1.00 70.94 192 ARG A C 1
ATOM 1558 O O . ARG A 1 192 ? 15.151 -4.964 -5.124 1.00 70.94 192 ARG A O 1
ATOM 1565 N N . VAL A 1 193 ? 15.354 -3.303 -6.614 1.00 73.19 193 VAL A N 1
ATOM 1566 C CA . VAL A 1 193 ? 14.226 -2.495 -6.151 1.00 73.19 193 VAL A CA 1
ATOM 1567 C C . VAL A 1 193 ? 13.288 -2.268 -7.328 1.00 73.19 193 VAL A C 1
ATOM 1569 O O . VAL A 1 193 ? 13.706 -1.786 -8.377 1.00 73.19 193 VAL A O 1
ATOM 1572 N N . MET A 1 194 ? 12.020 -2.616 -7.153 1.00 77.31 194 MET A N 1
ATOM 1573 C CA . MET A 1 194 ? 10.935 -2.331 -8.079 1.00 77.31 194 MET A CA 1
ATOM 1574 C C . MET A 1 194 ? 10.121 -1.160 -7.529 1.00 77.31 194 MET A C 1
ATOM 1576 O O . MET A 1 194 ? 9.434 -1.299 -6.520 1.00 77.31 194 MET A O 1
ATOM 1580 N N . VAL A 1 195 ? 10.196 -0.010 -8.194 1.00 82.62 195 VAL A N 1
ATOM 1581 C CA . VAL A 1 195 ? 9.500 1.219 -7.791 1.00 82.62 195 VAL A CA 1
ATOM 1582 C C . VAL A 1 195 ? 8.310 1.454 -8.707 1.00 82.62 195 VAL A C 1
ATOM 1584 O O . VAL A 1 195 ? 8.494 1.535 -9.918 1.00 82.62 195 VAL A O 1
ATOM 1587 N N . ILE A 1 196 ? 7.104 1.588 -8.150 1.00 85.19 196 ILE A N 1
ATOM 1588 C CA . ILE A 1 196 ? 5.912 1.994 -8.909 1.00 85.19 196 ILE A CA 1
ATOM 1589 C C . ILE A 1 196 ? 6.098 3.439 -9.384 1.00 85.19 196 ILE A C 1
ATOM 1591 O O . ILE A 1 196 ? 6.283 4.334 -8.570 1.00 85.19 196 ILE A O 1
ATOM 1595 N N . GLU A 1 197 ? 6.055 3.685 -10.691 1.00 85.50 197 GLU A N 1
ATOM 1596 C CA . GLU A 1 197 ? 6.347 5.007 -11.268 1.00 85.50 197 GLU A CA 1
ATOM 1597 C C . GLU A 1 197 ? 5.120 5.735 -11.806 1.00 85.50 197 GLU A C 1
ATOM 1599 O O . GLU A 1 197 ? 5.105 6.965 -11.856 1.00 85.50 197 GLU A O 1
ATOM 1604 N N . ASP A 1 198 ? 4.112 4.991 -12.250 1.00 88.00 198 ASP A N 1
ATOM 1605 C CA . ASP A 1 198 ? 2.877 5.559 -12.775 1.00 88.00 198 ASP A CA 1
ATOM 1606 C C . ASP A 1 198 ? 1.729 4.585 -12.557 1.00 88.00 198 ASP A C 1
ATOM 1608 O O . ASP A 1 198 ? 1.891 3.370 -12.693 1.00 88.00 198 ASP A O 1
ATOM 1612 N N . ILE A 1 199 ? 0.565 5.144 -12.250 1.00 90.31 199 ILE A N 1
ATOM 1613 C CA . ILE A 1 199 ? -0.692 4.421 -12.115 1.00 90.31 199 ILE A CA 1
ATOM 1614 C C . ILE A 1 199 ? -1.594 4.897 -13.242 1.00 90.31 199 ILE A C 1
ATOM 1616 O O . ILE A 1 199 ? -1.948 6.076 -13.325 1.00 90.31 199 ILE A O 1
ATOM 1620 N N . THR A 1 200 ? -1.959 3.963 -14.114 1.00 91.31 200 THR A N 1
ATOM 1621 C CA . THR A 1 200 ? -2.864 4.210 -15.239 1.00 91.31 200 THR A CA 1
ATOM 1622 C C . THR A 1 200 ? -4.312 3.941 -14.860 1.00 91.31 200 THR A C 1
ATOM 1624 O O . THR A 1 200 ? -5.213 4.576 -15.399 1.00 91.31 200 THR A O 1
ATOM 1627 N N . TYR A 1 201 ? -4.537 3.020 -13.924 1.00 92.50 201 TYR A N 1
ATOM 1628 C CA . TYR A 1 201 ? -5.857 2.679 -13.412 1.00 92.50 201 TYR A CA 1
ATOM 1629 C C . TYR A 1 201 ? -5.762 2.286 -11.939 1.00 92.50 201 TYR A C 1
ATOM 1631 O O . TYR A 1 201 ? -4.795 1.653 -11.520 1.00 92.50 201 TYR A O 1
ATOM 1639 N N . TYR A 1 202 ? -6.774 2.639 -11.153 1.00 92.50 202 TYR A N 1
ATOM 1640 C CA . TYR A 1 202 ? -6.925 2.141 -9.793 1.00 92.50 202 TYR A CA 1
ATOM 1641 C C . TYR A 1 202 ? -8.401 2.000 -9.436 1.00 92.50 202 TYR A C 1
ATOM 1643 O O . TYR A 1 202 ? -9.249 2.722 -9.962 1.00 92.50 202 TYR A O 1
ATOM 1651 N N . THR A 1 203 ? -8.701 1.094 -8.506 1.00 89.75 203 THR A N 1
ATOM 1652 C CA . THR A 1 203 ? -10.015 1.032 -7.863 1.00 89.75 203 THR A CA 1
ATOM 1653 C C . THR A 1 203 ? -9.872 0.912 -6.344 1.00 89.75 203 THR A C 1
ATOM 1655 O O . THR A 1 203 ? -9.185 0.004 -5.864 1.00 89.75 203 THR A O 1
ATOM 1658 N N . PRO A 1 204 ? -10.520 1.805 -5.570 1.00 84.12 204 PRO A N 1
ATOM 1659 C CA . PRO A 1 204 ? -10.584 1.701 -4.113 1.00 84.12 204 PRO A CA 1
ATOM 1660 C C . PRO A 1 204 ? -11.594 0.646 -3.643 1.00 84.12 204 PRO A C 1
ATOM 1662 O O . PRO A 1 204 ? -11.548 0.196 -2.501 1.00 84.12 204 PRO A O 1
ATOM 1665 N N . TYR A 1 205 ? -12.508 0.242 -4.528 1.00 70.81 205 TYR A N 1
ATOM 1666 C CA . TYR A 1 205 ? -13.553 -0.729 -4.248 1.00 70.81 205 TYR A CA 1
ATOM 1667 C C . TYR A 1 205 ? -13.286 -1.979 -5.070 1.00 70.81 205 TYR A C 1
ATOM 1669 O O . TYR A 1 205 ? -13.665 -2.080 -6.238 1.00 70.81 205 TYR A O 1
ATOM 1677 N N . LYS A 1 206 ? -12.618 -2.944 -4.447 1.00 69.19 206 LYS A N 1
ATOM 1678 C CA . LYS A 1 206 ? -12.561 -4.309 -4.953 1.00 69.19 206 L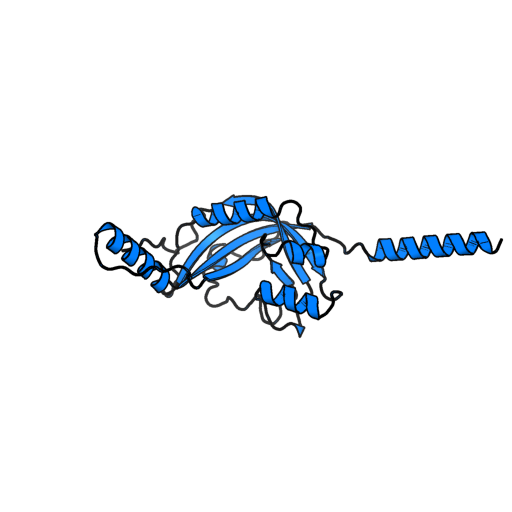YS A CA 1
ATOM 1679 C C . LYS A 1 206 ? -13.119 -5.200 -3.857 1.00 69.19 206 LYS A C 1
ATOM 1681 O O . LYS A 1 206 ? -12.585 -5.214 -2.757 1.00 69.19 206 LYS A O 1
ATOM 1686 N N . LEU A 1 207 ? -14.239 -5.867 -4.125 1.00 63.72 207 LEU A N 1
ATOM 1687 C CA . LEU A 1 207 ? -14.780 -6.857 -3.197 1.00 63.72 207 LEU A CA 1
ATOM 1688 C C . LEU A 1 207 ? -13.789 -8.014 -3.152 1.00 63.72 207 LEU A C 1
ATOM 1690 O O . LEU A 1 207 ? -13.587 -8.680 -4.167 1.00 63.72 207 LEU A O 1
ATOM 1694 N N . ILE A 1 208 ? -13.129 -8.207 -2.011 1.00 63.66 208 ILE A N 1
ATOM 1695 C CA . ILE A 1 208 ? -12.098 -9.236 -1.893 1.00 63.66 208 ILE A CA 1
ATOM 1696 C C . ILE A 1 208 ? -12.652 -10.450 -1.156 1.00 63.66 208 ILE A C 1
ATOM 1698 O O . ILE A 1 208 ? -12.643 -10.524 0.076 1.00 63.66 208 ILE A O 1
ATOM 1702 N N . GLY A 1 209 ? -13.114 -11.418 -1.948 1.00 64.69 209 GLY A N 1
ATOM 1703 C CA . GLY A 1 209 ? -13.540 -12.731 -1.474 1.00 64.69 209 GLY A CA 1
ATOM 1704 C C . GLY A 1 209 ? -14.560 -12.656 -0.336 1.00 64.69 209 GLY A C 1
ATOM 1705 O O . GLY A 1 209 ? -15.583 -11.984 -0.445 1.00 64.69 209 GLY A O 1
ATOM 1706 N N . SER A 1 210 ? -14.260 -13.358 0.760 1.00 61.88 210 SER A N 1
ATOM 1707 C CA . SER A 1 210 ? -15.100 -13.478 1.957 1.00 61.88 210 SER A CA 1
ATOM 1708 C C . SER A 1 210 ? -14.802 -12.450 3.055 1.00 61.88 210 SER A C 1
ATOM 1710 O O . SER A 1 210 ? -15.341 -12.575 4.155 1.00 61.88 210 SER A O 1
ATOM 1712 N N . HIS A 1 211 ? -13.921 -11.470 2.822 1.00 68.62 211 HIS A N 1
ATOM 1713 C CA . HIS A 1 211 ? -13.583 -10.497 3.860 1.00 68.62 211 HIS A CA 1
ATOM 1714 C C . HIS A 1 211 ? -14.758 -9.551 4.097 1.00 68.62 211 HIS A C 1
ATOM 1716 O O . HIS A 1 211 ? -15.251 -8.884 3.186 1.00 68.62 211 HIS A O 1
ATOM 1722 N N . HIS A 1 212 ? -15.207 -9.491 5.347 1.00 76.81 212 HIS A N 1
ATOM 1723 C CA . HIS A 1 212 ? -16.316 -8.634 5.726 1.00 76.81 212 HIS A CA 1
ATOM 1724 C C . HIS A 1 212 ? -15.850 -7.188 5.859 1.00 76.81 212 HIS A C 1
ATOM 1726 O O . HIS A 1 212 ? -14.833 -6.894 6.494 1.00 76.81 212 HIS A O 1
ATOM 1732 N N . VAL A 1 213 ? -16.634 -6.279 5.280 1.00 85.25 213 VAL A N 1
ATOM 1733 C CA . VAL A 1 213 ? -16.495 -4.850 5.545 1.00 85.25 213 VAL A CA 1
ATOM 1734 C C . VAL A 1 213 ? -16.801 -4.613 7.020 1.00 85.25 213 VAL A C 1
ATOM 1736 O O . VAL A 1 213 ? -17.883 -4.946 7.505 1.00 85.25 213 VAL A O 1
ATOM 1739 N N . TRP A 1 214 ? -15.836 -4.045 7.731 1.00 88.69 214 TRP A N 1
ATOM 1740 C CA . TRP A 1 214 ? -15.987 -3.660 9.120 1.00 88.69 214 TRP A CA 1
ATOM 1741 C C . TRP A 1 214 ? -16.664 -2.297 9.214 1.00 88.69 214 TRP A C 1
ATOM 1743 O O . TRP A 1 214 ? -16.239 -1.317 8.595 1.00 88.69 214 TRP A O 1
ATOM 1753 N N . LEU A 1 215 ? -17.699 -2.240 10.044 1.00 82.19 215 LEU A N 1
ATOM 1754 C CA . LEU A 1 215 ? -18.308 -1.003 10.498 1.00 82.19 215 LEU A CA 1
ATOM 1755 C C . LEU A 1 215 ? -18.108 -0.900 12.014 1.00 82.19 215 LEU A C 1
ATOM 1757 O O . LEU A 1 215 ? -18.242 -1.915 12.706 1.00 82.19 215 LEU A O 1
ATOM 1761 N N . PRO A 1 216 ? -17.811 0.298 12.543 1.00 73.94 216 PRO A N 1
ATOM 1762 C CA . PRO A 1 216 ? -17.808 0.516 13.981 1.00 73.94 216 PRO A CA 1
ATOM 1763 C C . PRO A 1 216 ? -19.201 0.194 14.530 1.00 73.94 216 PRO A C 1
ATOM 1765 O O . PRO A 1 216 ? -20.187 0.778 14.074 1.00 73.94 216 PRO A O 1
ATOM 1768 N N . GLN A 1 217 ? -19.268 -0.752 15.467 1.00 64.56 217 GLN A N 1
ATOM 1769 C CA . GLN A 1 217 ? -20.471 -1.089 16.233 1.00 64.56 217 GLN A CA 1
ATOM 1770 C C . GLN A 1 217 ? -20.457 -0.348 17.564 1.00 64.56 217 GLN A C 1
ATOM 1772 O O . GLN A 1 217 ? -19.355 -0.266 18.154 1.00 64.56 217 GLN A O 1
#

Foldseek 3Di:
DVVVVVVVVVVVVVVVVVVVPDFPFPKKKWKWKKKKKFFVVLVLLVVVQVVCVVVVHDHDDDPDTDIDIDIDTQDINRRGPDPDLLVVQLCPVPVQLCPLADQEFEDEDAPVCCVLCVVVVNDQPCRVVSNVVVVVLQVPAFWWAHPVRRMTMFMKIFIAIKTKGFCPPPDPVSQCVVCVVRPGHDPPRYGIYIYGRDTPDMHRDDDRPPTDGDDND

Radius of gyration: 22.13 Å; chains: 1; bounding box: 72×34×64 Å

Secondary structure (DSSP, 8-state):
-HHHHHHHHHHHHHHHHHHHT----EEEEEEEEEEEEEEHHHHHHHHHHHHHHHTT----------EEEEEEEEEETTEESSS-TTHHHHGGG---SSTTT-SEEEE---GGGHHHHHHTT---TTHHHHHHHHHHHHHHSPPEEPTTSSEEEEEEEEEEEEEEEE-TTS-HHHHHHHHHHHT-S-TTS--EEEEEEEEEEEES----TTPPBP---

pLDDT: mean 71.86, std 16.6, range [32.78, 94.69]